Protein AF-0000000078516598 (afdb_homodimer)

Solvent-accessible surface area (backbone atoms only — not comparable to full-atom values): 17134 Å² total; per-residue (Å²): 129,78,79,80,70,80,91,59,63,59,28,61,13,66,27,74,36,58,42,66,60,54,46,59,53,42,57,37,87,70,28,50,62,52,50,48,63,56,49,38,24,73,69,48,46,52,50,50,47,64,75,40,41,68,62,51,51,53,44,68,66,44,65,89,73,60,68,76,71,53,68,68,58,47,51,53,49,46,46,52,50,20,40,50,52,2,42,26,57,13,33,66,77,36,40,88,56,43,58,51,54,34,39,41,78,46,64,52,74,60,86,68,72,58,58,96,77,56,55,69,50,48,27,35,33,38,37,21,87,47,48,96,54,90,41,80,43,14,39,33,27,41,33,22,68,25,65,35,87,60,37,30,39,15,40,24,46,23,65,83,119,77,46,44,69,58,90,60,64,58,28,41,8,35,21,44,36,37,44,66,61,55,46,58,53,40,58,37,88,70,26,51,62,52,51,48,62,57,47,38,24,72,68,48,45,52,51,49,49,64,75,40,40,66,62,50,51,55,44,69,68,46,66,89,72,60,70,73,72,55,67,67,59,46,51,52,50,45,46,49,51,19,41,47,52,3,42,26,54,11,34,64,77,26,35,65,56,43,58,50,55,34,37,42,79,45,64,54,74,58,84,73,69,60,61,94,85,61,83,66,54,46,28,35,35,39,40,28,89,49,49,94,54,87,44,84,81,37,47,76,28,48,40,48,77,51,73,60,93,60,35,31,36,14,41,22,46,24,64,78

InterPro domains:
  IPR002582 Holo-[acyl carrier protein] synthase [MF_00101] (10-160)
  IPR008278 4'-phosphopantetheinyl transferase domain [PF01648] (12-113)
  IPR037143 4'-phosphopantetheinyl transferase domain superfam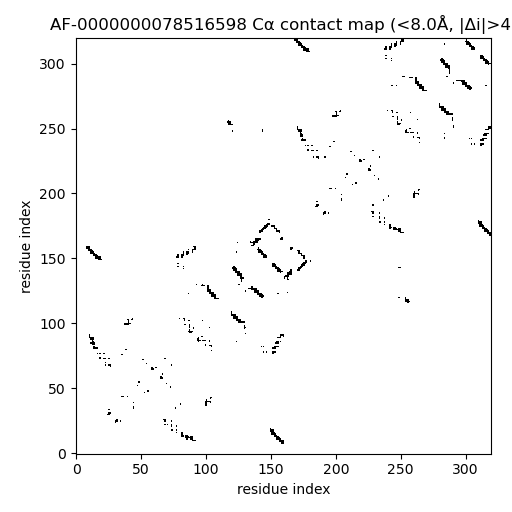ily [G3DSA:3.90.470.20] (9-159)
  IPR037143 4'-phosphopantetheinyl transferase domain superfamily [SSF56214] (10-157)

Secondary structure (DSSP, 8-state):
-PPPPPSS-EEEEEEEEEHHHHHHHHTSTTHHHHHHHHH--HHHHHHHHHHTHHHHHHHHHSPSSPPPPPHHHHHHHHHHHHHHHHHHHH-TT-GGG--GGGEEEEE---TTTS-TT--PPEEEEE-GGGSSSS-TT-EEEEEEEEEETTEEEEEEEEE-/-PPBPPSSSEEEEEEEEEHHHHHHHHTSTTHHHHHHHHH--HHHHHHHHHHTHHHHHHHHHSPSSPPPPPHHHHHHHHHHHHHHHHHHHH-TT-GGG--GGGEEEEE---TT-S-TT--PPEEEEE-GGGSSS--TT-EEEEEEEEEETTEEEEEEEEE-

Sequence (320 aa):
MKPVPFPFPLNIGTDIVYIPRITRLLDRPNYLRRFTRRILCDQEQHDFHTRFSEALKARAAYHQPPPPVPADITRWLAGRFAAKEAARKAAPSGAASIGWKDVMVRVQEDGGKFGEGVSRRPEIVYLGNALDGDADDGRVAKLSISHDGEYVVATVLAAGMKPVPFPFPLNIGTDIVYIPRITRLLDRPNYLRRFTRRILCDQEQHDFHTRFSEALKARAAYHQPPPPVPADITRWLAGRFAAKEAARKAAPSGAASIGWKDVMVRVQEDGGKFGEGVSRRPEIVYLGNALDGDADDGRVAKLSISHDGEYVVATVLAAG

Foldseek 3Di:
DDDDDDPFQKFKFKFKDQLVVLQVQCQPPPRVVVVCVFQEAPVRVVVLCVVCVPVVVVQVPDDPPTDGDDSVSSVVSQQLVRAQRRCLCGDSVHNVLDGNNQKDKDFDPPVCPPDDPPDTAIKIWRAVVRDPDPPNRTDIWHKDWDDDDRMIMMMIMDGD/DDDDDDDFQKFKFKFKDQLVVLQVQCQPPPRVVVVCVFQEAPVRVVVLCVVCVPVVVVQVPDDPPTDGDDSVSSVVSQQLVRFQRRVLCGDSVHNVLAGNNQKDKDFDPPVCPPDDPDDTFIKIWRAPVRPPDDDNHTAIWHKDWDDDDRMIMMMIMGGD

Structure (mmCIF, N/CA/C/O backbone):
data_AF-0000000078516598-model_v1
#
loop_
_entity.id
_entity.type
_entity.pdbx_description
1 polymer Holo-
#
loop_
_atom_site.group_PDB
_atom_site.id
_atom_site.type_symbol
_atom_site.label_atom_id
_atom_site.label_alt_id
_atom_site.label_comp_id
_atom_site.label_asym_id
_atom_site.label_entity_id
_atom_site.label_seq_id
_atom_site.pdbx_PDB_ins_code
_atom_site.Cartn_x
_atom_site.Cartn_y
_atom_site.Cartn_z
_atom_site.occupancy
_atom_site.B_iso_or_equiv
_atom_site.auth_seq_id
_atom_site.auth_comp_id
_atom_site.auth_asym_id
_atom_site.auth_atom_id
_atom_site.pdbx_PDB_model_num
ATOM 1 N N . MET A 1 1 ? -31.703 -11.367 18.891 1 58.56 1 MET A N 1
ATOM 2 C CA . MET A 1 1 ? -31.797 -10.656 17.609 1 58.56 1 MET A CA 1
ATOM 3 C C . MET A 1 1 ? -30.562 -10.945 16.75 1 58.56 1 MET A C 1
ATOM 5 O O . MET A 1 1 ? -29.453 -11.047 17.266 1 58.56 1 MET A O 1
ATOM 9 N N . LYS A 1 2 ? -30.844 -11.336 15.648 1 77.06 2 LYS A N 1
ATOM 10 C CA . LYS A 1 2 ? -29.719 -11.664 14.781 1 77.06 2 LYS A CA 1
ATOM 11 C C . LYS A 1 2 ? -28.953 -10.406 14.367 1 77.06 2 LYS A C 1
ATOM 13 O O . LYS A 1 2 ? -29.562 -9.367 14.117 1 77.06 2 LYS A O 1
ATOM 18 N N . PRO A 1 3 ? -27.766 -10.516 14.539 1 84.5 3 PRO A N 1
ATOM 19 C CA . PRO A 1 3 ? -27.016 -9.328 14.133 1 84.5 3 PRO A CA 1
ATOM 20 C C . PRO A 1 3 ? -27.344 -8.883 12.711 1 84.5 3 PRO A C 1
ATOM 22 O O . PRO A 1 3 ? -27.672 -9.711 11.859 1 84.5 3 PRO A O 1
ATOM 25 N N . VAL A 1 4 ? -27.453 -7.664 12.422 1 88.5 4 VAL A N 1
ATOM 26 C CA . VAL A 1 4 ? -27.641 -7.109 11.086 1 88.5 4 VAL A CA 1
ATOM 27 C C . VAL A 1 4 ? -26.406 -7.398 10.227 1 88.5 4 VAL A C 1
ATOM 29 O O . VAL A 1 4 ? -25.281 -7.043 10.594 1 88.5 4 VAL A O 1
ATOM 32 N N . PRO A 1 5 ? -26.562 -8 9.156 1 84.25 5 PRO A N 1
ATOM 33 C CA . PRO A 1 5 ? -25.422 -8.344 8.297 1 84.25 5 PRO A CA 1
ATOM 34 C C . PRO A 1 5 ? -24.797 -7.121 7.641 1 84.25 5 PRO A C 1
ATOM 36 O O . PRO A 1 5 ? -25.422 -6.062 7.566 1 84.25 5 PRO A O 1
ATOM 39 N N . PHE A 1 6 ? -23.484 -7.309 7.281 1 85.5 6 PHE A N 1
ATOM 40 C CA . PHE A 1 6 ? -22.875 -6.273 6.461 1 85.5 6 PHE A CA 1
ATOM 41 C C . PHE A 1 6 ? -23.672 -6.039 5.191 1 85.5 6 PHE A C 1
ATOM 43 O O . PHE A 1 6 ? -24.016 -6.984 4.477 1 85.5 6 PHE A O 1
ATOM 50 N N . PRO A 1 7 ? -23.906 -4.781 4.805 1 89.12 7 PRO A N 1
ATOM 51 C CA . PRO A 1 7 ? -24.953 -4.512 3.809 1 89.12 7 PRO A CA 1
ATOM 52 C C . PRO A 1 7 ? -24.438 -4.645 2.375 1 89.12 7 PRO A C 1
ATOM 54 O O . PRO A 1 7 ? -25.234 -4.586 1.427 1 89.12 7 PRO A O 1
ATOM 57 N N . PHE A 1 8 ? -23.109 -4.719 2.16 1 90.19 8 PHE A N 1
ATOM 58 C CA . PHE A 1 8 ? -22.562 -4.824 0.818 1 90.19 8 PHE A CA 1
ATOM 59 C C . PHE A 1 8 ? -21.891 -6.18 0.615 1 90.19 8 PHE A C 1
ATOM 61 O O . PHE A 1 8 ? -21.234 -6.695 1.521 1 90.19 8 PHE A O 1
ATOM 68 N N . PRO A 1 9 ? -22.094 -6.754 -0.527 1 92.44 9 PRO A N 1
ATOM 69 C CA . PRO A 1 9 ? -21.422 -8.023 -0.816 1 92.44 9 PRO A CA 1
ATOM 70 C C . PRO A 1 9 ? -19.938 -7.852 -1.155 1 92.44 9 PRO A C 1
ATOM 72 O O . PRO A 1 9 ? -19.547 -8.055 -2.305 1 92.44 9 PRO A O 1
ATOM 75 N N . LEU A 1 10 ? -19.219 -7.453 -0.175 1 94.31 10 LEU A N 1
ATOM 76 C CA . LEU A 1 10 ? -17.797 -7.176 -0.302 1 94.31 10 LEU A CA 1
ATOM 77 C C . LEU A 1 10 ? -17 -7.914 0.772 1 94.31 10 LEU A C 1
ATOM 79 O O . LEU A 1 10 ? -17.484 -8.102 1.89 1 94.31 10 LEU A O 1
ATOM 83 N N . ASN A 1 11 ? -15.922 -8.359 0.382 1 94.56 11 ASN A N 1
ATOM 84 C CA . ASN A 1 11 ? -14.93 -8.914 1.3 1 94.56 11 ASN A CA 1
ATOM 85 C C . ASN A 1 11 ? -13.609 -8.148 1.229 1 94.56 11 ASN A C 1
ATOM 87 O O . ASN A 1 11 ? -13.305 -7.523 0.214 1 94.56 11 ASN A O 1
ATOM 91 N N . ILE A 1 12 ? -12.93 -8.172 2.301 1 96.31 12 ILE A N 1
ATOM 92 C CA . ILE A 1 12 ? -11.609 -7.547 2.363 1 96.31 12 ILE A CA 1
ATOM 93 C C . ILE A 1 12 ? -10.578 -8.57 2.842 1 96.31 12 ILE A C 1
ATOM 95 O O . ILE A 1 12 ? -10.891 -9.438 3.656 1 96.31 12 ILE A O 1
ATOM 99 N N . GLY A 1 13 ? -9.406 -8.547 2.299 1 97.12 13 GLY A N 1
ATOM 100 C CA . GLY A 1 13 ? -8.258 -9.32 2.736 1 97.12 13 GLY A CA 1
ATOM 101 C C . GLY A 1 13 ? -6.988 -8.5 2.832 1 97.12 13 GLY A C 1
ATOM 102 O O . GLY A 1 13 ? -6.738 -7.629 1.991 1 97.12 13 GLY A O 1
ATOM 103 N N . THR A 1 14 ? -6.215 -8.719 3.893 1 97.81 14 THR A N 1
ATOM 104 C CA . THR A 1 14 ? -4.914 -8.078 4.047 1 97.81 14 THR A CA 1
ATOM 105 C C . THR A 1 14 ? -3.848 -9.117 4.406 1 97.81 14 THR A C 1
ATOM 107 O O . THR A 1 14 ? -4.156 -10.148 5 1 97.81 14 THR A O 1
ATOM 110 N N . ASP A 1 15 ? -2.688 -8.844 3.961 1 97.94 15 ASP A N 1
ATOM 111 C CA . ASP A 1 15 ? -1.539 -9.664 4.34 1 97.94 15 ASP A CA 1
ATOM 112 C C . ASP A 1 15 ? -0.282 -8.812 4.488 1 97.94 15 ASP A C 1
ATOM 114 O O . ASP A 1 15 ? -0.12 -7.809 3.793 1 97.94 15 ASP A O 1
ATOM 118 N N . ILE A 1 16 ? 0.534 -9.148 5.434 1 97.88 16 ILE A N 1
ATOM 119 C CA . ILE A 1 16 ? 1.839 -8.531 5.633 1 97.88 16 ILE A CA 1
ATOM 120 C C . ILE A 1 16 ? 2.93 -9.594 5.594 1 97.88 16 ILE A C 1
ATOM 122 O O . ILE A 1 16 ? 2.76 -10.688 6.141 1 97.88 16 ILE A O 1
ATOM 126 N N . VAL A 1 17 ? 4.016 -9.289 4.941 1 97.88 17 VAL A N 1
ATOM 127 C CA . VAL A 1 17 ? 5.102 -10.242 4.762 1 97.88 17 VAL A CA 1
ATOM 128 C C . VAL A 1 17 ? 6.414 -9.633 5.25 1 97.88 17 VAL A C 1
ATOM 130 O O . VAL A 1 17 ? 6.762 -8.508 4.875 1 97.88 17 VAL A O 1
ATOM 133 N N . TYR A 1 18 ? 7.074 -10.32 6.117 1 98.19 18 TYR A N 1
ATOM 134 C CA . TYR A 1 18 ? 8.445 -10.008 6.492 1 98.19 18 TYR A CA 1
ATOM 135 C C . TYR A 1 18 ? 9.43 -10.508 5.441 1 98.19 18 TYR A C 1
ATOM 137 O O . TYR A 1 18 ? 9.656 -11.719 5.32 1 98.19 18 TYR A O 1
ATOM 145 N N . ILE A 1 19 ? 10.047 -9.609 4.672 1 97.75 19 ILE A N 1
ATOM 146 C CA . ILE A 1 19 ? 10.797 -9.922 3.463 1 97.75 19 ILE A CA 1
ATOM 147 C C . ILE A 1 19 ? 11.977 -10.828 3.805 1 97.75 19 ILE A C 1
ATOM 149 O O . ILE A 1 19 ? 12.273 -11.781 3.074 1 97.75 19 ILE A O 1
ATOM 153 N N . PRO A 1 20 ? 12.719 -10.602 4.91 1 97.44 20 PRO A N 1
ATOM 154 C CA . PRO A 1 20 ? 13.844 -11.477 5.23 1 97.44 20 PRO A CA 1
ATOM 155 C C . PRO A 1 20 ? 13.438 -12.93 5.41 1 97.44 20 PRO A C 1
ATOM 157 O O . PRO A 1 20 ? 14.234 -13.836 5.164 1 97.44 20 PRO A O 1
ATOM 160 N N . ARG A 1 21 ? 12.234 -13.172 5.879 1 96.44 21 ARG A N 1
ATOM 161 C CA . ARG A 1 21 ? 11.734 -14.539 5.969 1 96.44 21 ARG A CA 1
ATOM 162 C C . ARG A 1 21 ? 11.68 -15.195 4.594 1 96.44 21 ARG A C 1
ATOM 164 O O . ARG A 1 21 ? 12.062 -16.359 4.434 1 96.44 21 ARG A O 1
ATOM 171 N N . ILE A 1 22 ? 11.18 -14.453 3.605 1 97 22 ILE A N 1
ATOM 172 C CA . ILE A 1 22 ? 11.102 -14.945 2.234 1 97 22 ILE A CA 1
ATOM 173 C C . ILE A 1 22 ? 12.516 -15.141 1.675 1 97 22 ILE A C 1
ATOM 175 O O . ILE A 1 22 ? 12.781 -16.125 0.98 1 97 22 ILE A O 1
ATOM 179 N N . THR A 1 23 ? 13.391 -14.188 1.994 1 96.62 23 THR A N 1
ATOM 180 C CA . THR A 1 23 ? 14.781 -14.266 1.554 1 96.62 23 THR A CA 1
ATOM 181 C C . THR A 1 23 ? 15.414 -15.578 2.01 1 96.62 23 THR A C 1
ATOM 183 O O . THR A 1 23 ? 16.016 -16.297 1.208 1 96.62 23 THR A O 1
ATOM 186 N N . ARG A 1 24 ? 15.289 -15.891 3.266 1 95.88 24 ARG A N 1
ATOM 187 C CA . ARG A 1 24 ? 15.875 -17.109 3.828 1 95.88 24 ARG A CA 1
ATOM 188 C C . ARG A 1 24 ? 15.297 -18.359 3.158 1 95.88 24 ARG A C 1
ATOM 190 O O . ARG A 1 24 ? 16.031 -19.312 2.895 1 95.88 24 ARG A O 1
ATOM 197 N N . LEU A 1 25 ? 14.023 -18.359 2.869 1 94.94 25 LEU A N 1
ATOM 198 C CA . LEU A 1 25 ? 13.359 -19.484 2.213 1 94.94 25 LEU A CA 1
ATOM 199 C C . LEU A 1 25 ? 13.914 -19.688 0.805 1 94.94 25 LEU A C 1
ATOM 201 O O . LEU A 1 25 ? 14.25 -20.812 0.426 1 94.94 25 LEU A O 1
ATOM 205 N N . LEU A 1 26 ? 14.047 -18.578 0.08 1 95.5 26 LEU A N 1
ATOM 206 C CA . LEU A 1 26 ? 14.445 -18.656 -1.322 1 95.5 26 LEU A CA 1
ATOM 207 C C . LEU A 1 26 ? 15.906 -19.062 -1.454 1 95.5 26 LEU A C 1
ATOM 209 O O . LEU A 1 26 ? 16.328 -19.562 -2.498 1 95.5 26 LEU A O 1
ATOM 213 N N . ASP A 1 27 ? 16.641 -18.828 -0.439 1 92.44 27 ASP A N 1
ATOM 214 C CA . ASP A 1 27 ? 18.062 -19.125 -0.474 1 92.44 27 ASP A CA 1
ATOM 215 C C . ASP A 1 27 ? 18.312 -20.625 -0.252 1 92.44 27 ASP A C 1
ATOM 217 O O . ASP A 1 27 ? 19.438 -21.109 -0.447 1 92.44 27 ASP A O 1
ATOM 221 N N . ARG A 1 28 ? 17.328 -21.344 0.145 1 91.81 28 ARG A N 1
ATOM 222 C CA . ARG A 1 28 ? 17.453 -22.797 0.247 1 91.81 28 ARG A CA 1
ATOM 223 C C . ARG A 1 28 ? 17.625 -23.422 -1.13 1 91.81 28 ARG A C 1
ATOM 225 O O . ARG A 1 28 ? 17.141 -22.891 -2.129 1 91.81 28 ARG A O 1
ATOM 232 N N . PRO A 1 29 ? 18.266 -24.578 -1.13 1 87.69 29 PRO A N 1
ATOM 233 C CA . PRO A 1 29 ? 18.484 -25.219 -2.422 1 87.69 29 PRO A CA 1
ATOM 234 C C . PRO A 1 29 ? 17.203 -25.516 -3.18 1 87.69 29 PRO A C 1
ATOM 236 O O . PRO A 1 29 ? 16.266 -26.078 -2.615 1 87.69 29 PRO A O 1
ATOM 239 N N . ASN A 1 30 ? 17.125 -25.078 -4.418 1 88 30 ASN A N 1
ATOM 240 C CA . ASN A 1 30 ? 16.078 -25.328 -5.402 1 88 30 ASN A CA 1
ATOM 241 C C . ASN A 1 30 ? 14.75 -24.703 -4.969 1 88 30 ASN A C 1
ATOM 243 O O . ASN A 1 30 ? 13.703 -25.031 -5.523 1 88 30 ASN A O 1
ATOM 247 N N . TYR A 1 31 ? 14.75 -23.859 -4.012 1 93.81 31 TYR A N 1
ATOM 248 C CA . TYR A 1 31 ? 13.477 -23.406 -3.473 1 93.81 31 TYR A CA 1
ATOM 249 C C . TYR A 1 31 ? 12.891 -22.297 -4.34 1 93.81 31 TYR A C 1
ATOM 251 O O . TYR A 1 31 ? 11.672 -22.109 -4.395 1 93.81 31 TYR A O 1
ATOM 259 N N . LEU A 1 32 ? 13.797 -21.547 -4.941 1 95.25 32 LEU A N 1
ATOM 260 C CA . LEU A 1 32 ? 13.273 -20.516 -5.832 1 95.25 32 LEU A CA 1
ATOM 261 C C . LEU A 1 32 ? 12.344 -21.125 -6.875 1 95.25 32 LEU A C 1
ATOM 263 O O . LEU A 1 32 ? 11.227 -20.625 -7.078 1 95.25 32 LEU A O 1
ATOM 267 N N . ARG A 1 33 ? 12.797 -22.172 -7.504 1 93.88 33 ARG A N 1
ATOM 268 C CA . ARG A 1 33 ? 12 -22.844 -8.523 1 93.88 33 ARG A CA 1
ATOM 269 C C . ARG A 1 33 ? 10.727 -23.422 -7.93 1 93.88 33 ARG A C 1
ATOM 271 O O . ARG A 1 33 ? 9.641 -23.25 -8.484 1 93.88 33 ARG A O 1
ATOM 278 N N . ARG A 1 34 ? 10.766 -24.094 -6.797 1 96.06 34 ARG A N 1
ATOM 279 C CA . ARG A 1 34 ? 9.617 -24.719 -6.148 1 96.06 34 ARG A CA 1
ATOM 280 C C . ARG A 1 34 ? 8.594 -23.672 -5.711 1 96.06 34 ARG A C 1
ATOM 282 O O . ARG A 1 34 ? 7.391 -23.859 -5.887 1 96.06 34 ARG A O 1
ATOM 289 N N . PHE A 1 35 ? 9.094 -22.656 -5.125 1 97.75 35 PHE A N 1
ATOM 290 C CA . PHE A 1 35 ? 8.242 -21.594 -4.613 1 97.75 35 PHE A CA 1
ATOM 291 C C . PHE A 1 35 ? 7.457 -20.938 -5.746 1 97.75 35 PHE A C 1
ATOM 293 O O . PHE A 1 35 ? 6.238 -20.781 -5.652 1 97.75 35 PHE A O 1
ATOM 300 N N . THR A 1 36 ? 8.156 -20.531 -6.832 1 97.69 36 THR A N 1
ATOM 301 C CA . THR A 1 36 ? 7.504 -19.859 -7.953 1 97.69 36 THR A CA 1
ATOM 302 C C . THR A 1 36 ? 6.508 -20.797 -8.633 1 97.69 36 THR A C 1
ATOM 304 O O . THR A 1 36 ? 5.418 -20.375 -9.023 1 97.69 36 THR A O 1
ATOM 307 N N . ARG A 1 37 ? 6.836 -22.031 -8.75 1 96.88 37 ARG A N 1
ATOM 308 C CA . ARG A 1 37 ? 5.922 -23.016 -9.336 1 96.88 37 ARG A CA 1
ATOM 309 C C . ARG A 1 37 ? 4.668 -23.172 -8.484 1 96.88 37 ARG A C 1
ATOM 311 O O . ARG A 1 37 ? 3.576 -23.391 -9.016 1 96.88 37 ARG A O 1
ATOM 318 N N . ARG A 1 38 ? 4.836 -23.016 -7.246 1 97.19 38 ARG A N 1
ATOM 319 C CA . ARG A 1 38 ? 3.725 -23.203 -6.316 1 97.19 38 ARG A CA 1
ATOM 320 C C . ARG A 1 38 ? 2.768 -22.016 -6.375 1 97.19 38 ARG A C 1
ATOM 322 O O . ARG A 1 38 ? 1.551 -22.188 -6.469 1 97.19 38 ARG A O 1
ATOM 329 N N . ILE A 1 39 ? 3.32 -20.812 -6.383 1 97.5 39 ILE A N 1
ATOM 330 C CA . ILE A 1 39 ? 2.426 -19.703 -6.082 1 97.5 39 ILE A CA 1
ATOM 331 C C . ILE A 1 39 ? 2.061 -18.969 -7.375 1 97.5 39 ILE A C 1
ATOM 333 O O . ILE A 1 39 ? 1.061 -18.25 -7.426 1 97.5 39 ILE A O 1
ATOM 337 N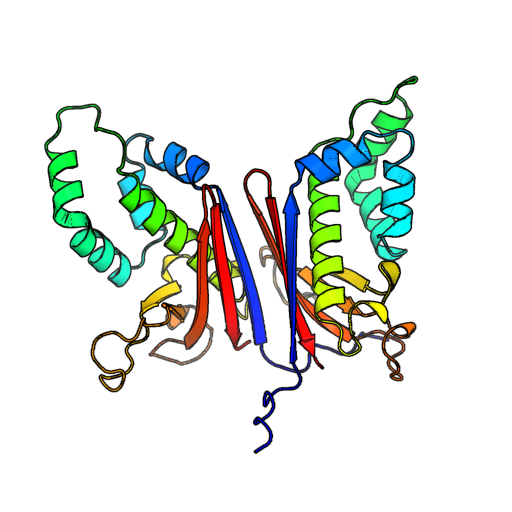 N . LEU A 1 40 ? 2.842 -19.078 -8.438 1 97.94 40 LEU A N 1
ATOM 338 C CA . LEU A 1 40 ? 2.596 -18.312 -9.648 1 97.94 40 LEU A CA 1
ATOM 339 C C . LEU A 1 40 ? 1.78 -19.125 -10.656 1 97.94 40 LEU A C 1
ATOM 341 O O . LEU A 1 40 ? 2.102 -20.281 -10.93 1 97.94 40 LEU A O 1
ATOM 345 N N . CYS A 1 41 ? 0.701 -18.5 -11.188 1 96.56 41 CYS A N 1
ATOM 346 C CA . CYS A 1 41 ? 0.006 -19.109 -12.312 1 96.56 41 CYS A CA 1
ATOM 347 C C . CYS A 1 41 ? 0.835 -19.016 -13.586 1 96.56 41 CYS A C 1
ATOM 349 O O . CYS A 1 41 ? 1.912 -18.406 -13.586 1 96.56 41 CYS A O 1
ATOM 351 N N . ASP A 1 42 ? 0.335 -19.547 -14.656 1 95.44 42 ASP A N 1
ATOM 352 C CA . ASP A 1 42 ? 1.115 -19.656 -15.883 1 95.44 42 ASP A CA 1
ATOM 353 C C . ASP A 1 42 ? 1.495 -18.266 -16.406 1 95.44 42 ASP A C 1
ATOM 355 O O . ASP A 1 42 ? 2.646 -18.031 -16.781 1 95.44 42 ASP A O 1
ATOM 359 N N . GLN A 1 43 ? 0.572 -17.406 -16.422 1 94.38 43 GLN A N 1
ATOM 360 C CA . GLN A 1 43 ? 0.834 -16.047 -16.891 1 94.38 43 GLN A CA 1
ATOM 361 C C . GLN A 1 43 ? 1.869 -15.352 -16.016 1 94.38 43 GLN A C 1
ATOM 363 O O . GLN A 1 43 ? 2.762 -14.672 -16.516 1 94.38 43 GLN A O 1
ATOM 368 N N . GLU A 1 44 ? 1.785 -15.547 -14.734 1 96.94 44 GLU A N 1
ATOM 369 C CA . GLU A 1 44 ? 2.725 -14.93 -13.805 1 96.94 44 GLU A CA 1
ATOM 370 C C . GLU A 1 44 ? 4.117 -15.531 -13.945 1 96.94 44 GLU A C 1
ATOM 372 O O . GLU A 1 44 ? 5.121 -14.836 -13.758 1 96.94 44 GLU A O 1
ATOM 377 N N . GLN A 1 45 ? 4.156 -16.828 -14.219 1 97.25 45 GLN A N 1
ATOM 378 C CA . GLN A 1 45 ? 5.441 -17.453 -14.5 1 97.25 45 GLN A CA 1
ATOM 379 C C . GLN A 1 45 ? 6.121 -16.828 -15.703 1 97.25 45 GLN A C 1
ATOM 381 O O . GLN A 1 45 ? 7.32 -16.531 -15.664 1 97.25 45 GLN A O 1
ATOM 386 N N . HIS A 1 46 ? 5.332 -16.594 -16.672 1 96.44 46 HIS A N 1
ATOM 387 C CA . HIS A 1 46 ? 5.863 -15.945 -17.875 1 96.44 46 HIS A CA 1
ATOM 388 C C . HIS A 1 46 ? 6.379 -14.547 -17.547 1 96.44 46 HIS A C 1
ATOM 390 O O . HIS A 1 46 ? 7.484 -14.18 -17.953 1 96.44 46 HIS A O 1
ATOM 396 N N . ASP A 1 47 ? 5.598 -13.789 -16.797 1 94.94 47 ASP A N 1
ATOM 397 C CA . ASP A 1 47 ? 5.996 -12.445 -16.391 1 94.94 47 ASP A CA 1
ATOM 398 C C . ASP A 1 47 ? 7.297 -12.477 -15.586 1 94.94 47 ASP A C 1
ATOM 400 O O . ASP A 1 47 ? 8.188 -11.641 -15.805 1 94.94 47 ASP A O 1
ATOM 40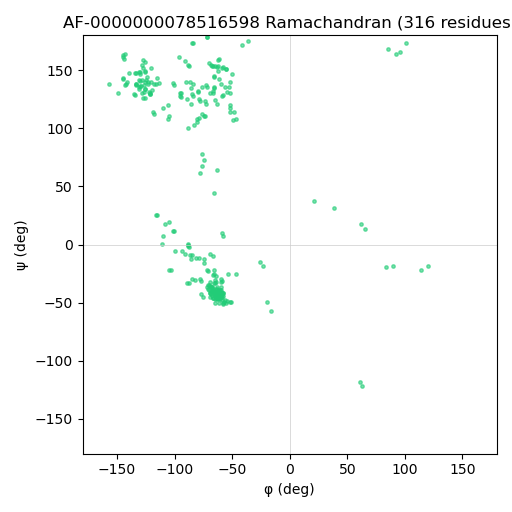4 N N . PHE A 1 48 ? 7.406 -13.422 -14.703 1 97.06 48 PHE A N 1
ATOM 405 C CA . PHE A 1 48 ? 8.57 -13.578 -13.836 1 97.06 48 PHE A CA 1
ATOM 406 C C . PHE A 1 48 ? 9.828 -13.844 -14.656 1 97.06 48 PHE A C 1
ATOM 408 O O . PHE A 1 48 ? 10.844 -13.172 -14.477 1 97.06 48 PHE A O 1
ATOM 415 N N . HIS A 1 49 ? 9.727 -14.672 -15.547 1 96.88 49 HIS A N 1
ATOM 416 C CA . HIS A 1 49 ? 10.883 -15.055 -16.359 1 96.88 49 HIS A CA 1
ATOM 417 C C . HIS A 1 49 ? 11.281 -13.93 -17.312 1 96.88 49 HIS A C 1
ATOM 419 O O . HIS A 1 49 ? 12.469 -13.727 -17.578 1 96.88 49 HIS A O 1
ATOM 425 N N . THR A 1 50 ? 10.273 -13.258 -17.812 1 96.56 50 THR A N 1
ATOM 426 C CA . THR A 1 50 ? 10.555 -12.141 -18.703 1 96.56 50 THR A CA 1
ATOM 427 C C . THR A 1 50 ? 11.219 -10.992 -17.938 1 96.56 50 THR A C 1
ATOM 429 O O . THR A 1 50 ? 12.227 -10.445 -18.391 1 96.56 50 THR A O 1
ATOM 432 N N . ARG A 1 51 ? 10.734 -10.688 -16.828 1 95.69 51 ARG A N 1
ATOM 433 C CA . ARG A 1 51 ? 11.195 -9.555 -16.031 1 95.69 51 ARG A CA 1
ATOM 434 C C . ARG A 1 51 ? 12.617 -9.789 -15.523 1 95.69 51 ARG A C 1
ATOM 436 O O . ARG A 1 51 ? 13.422 -8.859 -15.477 1 95.69 51 ARG A O 1
ATOM 443 N N . PHE A 1 52 ? 12.867 -11.016 -15.133 1 97.12 52 PHE A N 1
ATOM 444 C CA . PHE A 1 52 ? 14.133 -11.266 -14.453 1 97.12 52 PHE A CA 1
ATOM 445 C C . PHE A 1 52 ? 15.016 -12.188 -15.289 1 97.12 52 PHE A C 1
ATOM 447 O O . PHE A 1 52 ? 15.828 -12.938 -14.742 1 97.12 52 PHE A O 1
ATOM 454 N N . SER A 1 53 ? 14.844 -12.211 -16.547 1 96.12 53 SER A N 1
ATOM 455 C CA . SER A 1 53 ? 15.531 -13.109 -17.469 1 96.12 53 SER A CA 1
ATOM 456 C C . SER A 1 53 ? 17.047 -13.047 -17.266 1 96.12 53 SER A C 1
ATOM 458 O O . SER A 1 53 ? 17.703 -14.07 -17.094 1 96.12 53 SER A O 1
ATOM 460 N N . GLU A 1 54 ? 17.594 -11.828 -17.234 1 95 54 GLU A N 1
ATOM 461 C CA . GLU A 1 54 ? 19.031 -11.648 -17.141 1 95 54 GLU A CA 1
ATOM 462 C C . GLU A 1 54 ? 19.562 -12.148 -15.789 1 95 54 GLU A C 1
ATOM 464 O O . GLU A 1 54 ? 20.578 -12.852 -15.742 1 95 54 GLU A O 1
ATOM 469 N N . ALA A 1 55 ? 18.891 -11.773 -14.789 1 93.5 55 ALA A N 1
ATOM 470 C CA . ALA A 1 55 ? 19.312 -12.195 -13.461 1 93.5 55 ALA A CA 1
ATOM 471 C C . ALA A 1 55 ? 19.25 -13.711 -13.312 1 93.5 55 ALA A C 1
ATOM 473 O O . ALA A 1 55 ? 20.141 -14.312 -12.695 1 93.5 55 ALA A O 1
ATOM 474 N N . LEU A 1 56 ? 18.297 -14.328 -13.82 1 93 56 LEU A N 1
ATOM 475 C CA . LEU A 1 56 ? 18.125 -15.773 -13.734 1 93 56 LEU A CA 1
ATOM 476 C C . LEU A 1 56 ? 19.188 -16.5 -14.547 1 93 56 LEU A C 1
ATOM 478 O O . LEU A 1 56 ? 19.719 -17.516 -14.109 1 93 56 LEU A O 1
ATOM 482 N N . LYS A 1 57 ? 19.453 -16.031 -15.68 1 91.81 57 LYS A N 1
ATOM 483 C CA . LYS A 1 57 ? 20.5 -16.594 -16.516 1 91.81 57 LYS A CA 1
ATOM 484 C C . LYS A 1 57 ? 21.859 -16.547 -15.797 1 91.81 57 LYS A C 1
ATOM 486 O O . LYS A 1 57 ? 22.609 -17.516 -15.805 1 91.81 57 LYS A O 1
ATOM 491 N N . ALA A 1 58 ? 22.109 -15.383 -15.273 1 90.94 58 ALA A N 1
ATOM 492 C CA . ALA A 1 58 ? 23.359 -15.195 -14.547 1 90.94 58 ALA A CA 1
ATOM 493 C C . ALA A 1 58 ? 23.484 -16.188 -13.391 1 90.94 58 ALA A C 1
ATOM 495 O O . ALA A 1 58 ? 24.547 -16.75 -13.156 1 90.94 58 ALA A O 1
ATOM 496 N N . ARG A 1 59 ? 22.484 -16.344 -12.711 1 88.06 59 ARG A N 1
ATOM 497 C CA . ARG A 1 59 ? 22.484 -17.266 -11.578 1 88.06 59 ARG A CA 1
ATOM 498 C C . ARG A 1 59 ? 22.672 -18.703 -12.039 1 88.06 59 ARG A C 1
ATOM 500 O O . ARG A 1 59 ? 23.375 -19.484 -11.398 1 88.06 59 ARG A O 1
ATOM 507 N N . ALA A 1 60 ? 22.016 -19.094 -13.102 1 86.5 60 ALA A N 1
ATOM 508 C CA . ALA A 1 60 ? 22.094 -20.438 -13.641 1 86.5 60 ALA A CA 1
ATOM 509 C C . ALA A 1 60 ? 23.5 -20.766 -14.125 1 86.5 60 ALA A C 1
ATOM 511 O O . ALA A 1 60 ? 23.906 -21.938 -14.164 1 86.5 60 ALA A O 1
ATOM 512 N N . ALA A 1 61 ? 24.203 -19.703 -14.5 1 86.56 61 ALA A N 1
ATOM 513 C CA . ALA A 1 61 ? 25.547 -19.859 -15.039 1 86.56 61 ALA A CA 1
ATOM 514 C C . ALA A 1 61 ? 26.562 -20.125 -13.922 1 86.56 61 ALA A C 1
ATOM 516 O O . ALA A 1 61 ? 27.656 -20.609 -14.18 1 86.56 61 ALA A O 1
ATOM 517 N N . TYR A 1 62 ? 26.188 -19.516 -12.781 1 78.75 62 TYR A N 1
ATOM 518 C CA . TYR A 1 62 ? 27.125 -19.656 -11.672 1 78.75 62 TYR A CA 1
ATOM 519 C C . TYR A 1 62 ? 27.219 -21.109 -11.227 1 78.75 62 TYR A C 1
ATOM 521 O O . TYR A 1 62 ? 26.25 -21.859 -11.289 1 78.75 62 TYR A O 1
ATOM 529 N N . HIS A 1 63 ? 28.5 -21.609 -10.984 1 67 63 HIS A N 1
ATOM 530 C CA . HIS A 1 63 ? 28.781 -22.938 -10.477 1 67 63 HIS A CA 1
ATOM 531 C C . HIS A 1 63 ? 28.219 -23.141 -9.07 1 67 63 HIS A C 1
ATOM 533 O O . HIS A 1 63 ? 27.938 -22.156 -8.375 1 67 63 HIS A O 1
ATOM 539 N N . GLN A 1 64 ? 27.797 -24.391 -8.445 1 65.75 64 GLN A N 1
ATOM 540 C CA . GLN A 1 64 ? 27.281 -24.75 -7.133 1 65.75 64 GLN A CA 1
ATOM 541 C C . GLN A 1 64 ? 28.219 -24.281 -6.023 1 65.75 64 GLN A C 1
ATOM 543 O O . GLN A 1 64 ? 29.438 -24.328 -6.176 1 65.75 64 GLN A O 1
ATOM 548 N N . PRO A 1 65 ? 27.781 -23.594 -4.945 1 74.38 65 PRO A N 1
ATOM 549 C CA . PRO A 1 65 ? 26.359 -23.328 -4.758 1 74.38 65 PRO A CA 1
ATOM 550 C C . PRO A 1 65 ? 25.891 -22.047 -5.438 1 74.38 65 PRO A C 1
ATOM 552 O O . PRO A 1 65 ? 26.703 -21.125 -5.656 1 74.38 65 PRO A O 1
ATOM 555 N N . PRO A 1 66 ? 24.734 -21.891 -5.805 1 76.81 66 PRO A N 1
ATOM 556 C CA . PRO A 1 66 ? 24.25 -20.688 -6.492 1 76.81 66 PRO A CA 1
ATOM 557 C C . PRO A 1 66 ? 24.297 -19.453 -5.609 1 76.81 66 PRO A C 1
ATOM 559 O O . PRO A 1 66 ? 24.234 -19.547 -4.383 1 76.81 66 PRO A O 1
ATOM 562 N N . PRO A 1 67 ? 24.562 -18.422 -6.207 1 86.69 67 PRO A N 1
ATOM 563 C CA . PRO A 1 67 ? 24.562 -17.172 -5.453 1 86.69 67 PRO A CA 1
ATOM 564 C C . PRO A 1 67 ? 23.188 -16.844 -4.863 1 86.69 67 PRO A C 1
ATOM 566 O O . PRO A 1 67 ? 22.172 -17.406 -5.297 1 86.69 67 PRO A O 1
ATOM 569 N N . PRO A 1 68 ? 23.188 -16.047 -3.881 1 90.62 68 PRO A N 1
ATOM 570 C CA . PRO A 1 68 ? 21.906 -15.656 -3.289 1 90.62 68 PRO A CA 1
ATOM 571 C C . PRO A 1 68 ? 20.938 -15.055 -4.312 1 90.62 68 PRO A C 1
ATOM 573 O O . PRO A 1 68 ? 21.375 -14.484 -5.312 1 90.62 68 PRO A O 1
ATOM 576 N N . VAL A 1 69 ? 19.688 -15.242 -4.027 1 94.69 69 VAL A N 1
ATOM 577 C CA . VAL A 1 69 ? 18.672 -14.656 -4.891 1 94.69 69 VAL A CA 1
ATOM 578 C C . VAL A 1 69 ? 18.719 -13.133 -4.789 1 94.69 69 VAL A C 1
ATOM 580 O O . VAL A 1 69 ? 18.75 -12.578 -3.688 1 94.69 69 VAL A O 1
ATOM 583 N N . PRO A 1 70 ? 18.719 -12.5 -5.863 1 95.5 70 PRO A N 1
ATOM 584 C CA . PRO A 1 70 ? 18.75 -11.039 -5.84 1 95.5 70 PRO A CA 1
ATOM 585 C C . PRO A 1 70 ? 17.562 -10.43 -5.09 1 95.5 70 PRO A C 1
ATOM 587 O O . PRO A 1 70 ? 16.453 -10.961 -5.16 1 95.5 70 PRO A O 1
ATOM 590 N N . ALA A 1 71 ? 17.797 -9.203 -4.504 1 95.44 71 ALA A N 1
ATOM 591 C CA . ALA A 1 71 ? 16.828 -8.555 -3.625 1 95.44 71 ALA A CA 1
ATOM 592 C C . ALA A 1 71 ? 15.586 -8.133 -4.398 1 95.44 71 ALA A C 1
ATOM 594 O O . ALA A 1 71 ? 14.477 -8.164 -3.863 1 95.44 71 ALA A O 1
ATOM 595 N N . ASP A 1 72 ? 15.797 -7.719 -5.578 1 95.88 72 ASP A N 1
ATOM 596 C CA . ASP A 1 72 ? 14.656 -7.262 -6.367 1 95.88 72 ASP A CA 1
ATOM 597 C C . ASP A 1 72 ? 13.719 -8.422 -6.699 1 95.88 72 ASP A C 1
ATOM 599 O O . ASP A 1 72 ? 12.5 -8.25 -6.738 1 95.88 72 ASP A O 1
ATOM 603 N N . ILE A 1 73 ? 14.297 -9.586 -6.945 1 97 73 ILE A N 1
ATOM 604 C CA . ILE A 1 73 ? 13.484 -10.781 -7.176 1 97 73 ILE A CA 1
ATOM 605 C C . ILE A 1 73 ? 12.711 -11.125 -5.91 1 97 73 ILE A C 1
ATOM 607 O O . ILE A 1 73 ? 11.508 -11.391 -5.961 1 97 73 ILE A O 1
ATOM 611 N N . THR A 1 74 ? 13.375 -11.117 -4.777 1 97.5 74 THR A N 1
ATOM 612 C CA . THR A 1 74 ? 12.75 -11.438 -3.502 1 97.5 74 THR A CA 1
ATOM 613 C C . THR A 1 74 ? 11.602 -10.477 -3.203 1 97.5 74 THR A C 1
ATOM 615 O O . THR A 1 74 ? 10.523 -10.898 -2.789 1 97.5 74 THR A O 1
ATOM 618 N N . ARG A 1 75 ? 11.812 -9.234 -3.408 1 96.81 75 ARG A N 1
ATOM 619 C CA . ARG A 1 75 ? 10.781 -8.234 -3.156 1 96.81 75 ARG A CA 1
ATOM 620 C C . ARG A 1 75 ? 9.578 -8.438 -4.066 1 96.81 75 ARG A C 1
ATOM 622 O O . ARG A 1 75 ? 8.43 -8.328 -3.621 1 96.81 75 ARG A O 1
ATOM 629 N N . TRP A 1 76 ? 9.828 -8.695 -5.324 1 97 76 TRP A N 1
ATOM 630 C CA . TRP A 1 76 ? 8.75 -8.945 -6.277 1 97 76 TRP A CA 1
ATOM 631 C C . TRP A 1 76 ? 7.93 -10.164 -5.867 1 97 76 TRP A C 1
ATOM 633 O O . TRP A 1 76 ? 6.695 -10.109 -5.84 1 97 76 TRP A O 1
ATOM 643 N N . LEU A 1 77 ? 8.625 -11.195 -5.484 1 98 77 LEU A N 1
ATOM 644 C CA . LEU A 1 77 ? 7.945 -12.422 -5.078 1 98 77 LEU A CA 1
ATOM 645 C C . LEU A 1 77 ? 7.199 -12.219 -3.766 1 98 77 LEU A C 1
ATOM 647 O O . LEU A 1 77 ? 6.102 -12.75 -3.584 1 98 77 LEU A O 1
ATOM 651 N N . ALA A 1 78 ? 7.801 -11.539 -2.826 1 98.25 78 ALA A N 1
ATOM 652 C CA . ALA A 1 78 ? 7.137 -11.227 -1.563 1 98.25 78 ALA A CA 1
ATOM 653 C C . ALA A 1 78 ? 5.844 -10.445 -1.804 1 98.25 78 ALA A C 1
ATOM 655 O O . ALA A 1 78 ? 4.828 -10.703 -1.154 1 98.25 78 ALA A O 1
ATOM 656 N N . GLY A 1 79 ? 5.895 -9.5 -2.723 1 98.12 79 GLY A N 1
ATOM 657 C CA . GLY A 1 79 ? 4.707 -8.75 -3.102 1 98.12 79 GLY A CA 1
ATOM 658 C C . GLY A 1 79 ? 3.617 -9.617 -3.695 1 98.12 79 GLY A C 1
ATOM 659 O O . GLY A 1 79 ? 2.441 -9.461 -3.357 1 98.12 79 GLY A O 1
ATOM 660 N N . ARG A 1 80 ? 4.043 -10.492 -4.582 1 98.19 80 ARG A N 1
ATOM 661 C CA . ARG A 1 80 ? 3.082 -11.422 -5.172 1 98.19 80 ARG A CA 1
ATOM 662 C C . ARG A 1 80 ? 2.473 -12.328 -4.109 1 98.19 80 ARG A C 1
ATOM 664 O O . ARG A 1 80 ? 1.263 -12.555 -4.105 1 98.19 80 ARG A O 1
ATOM 671 N N . PHE A 1 81 ? 3.289 -12.867 -3.209 1 98.38 81 PHE A N 1
ATOM 672 C CA . PHE A 1 81 ? 2.83 -13.727 -2.121 1 98.38 81 PHE A CA 1
ATOM 673 C C . PHE A 1 81 ? 1.807 -13 -1.256 1 98.38 81 PHE A C 1
ATOM 675 O O . PHE A 1 81 ? 0.728 -13.539 -0.985 1 98.38 81 PHE A O 1
ATOM 682 N N . ALA A 1 82 ? 2.162 -11.812 -0.834 1 98.56 82 ALA A N 1
ATOM 683 C CA . ALA A 1 82 ? 1.273 -11.023 0.015 1 98.56 82 ALA A CA 1
ATOM 684 C C . ALA A 1 82 ? -0.056 -10.758 -0.683 1 98.56 82 ALA A C 1
ATOM 686 O O . ALA A 1 82 ? -1.121 -10.891 -0.076 1 98.56 82 ALA A O 1
ATOM 687 N N . ALA A 1 83 ? 0.01 -10.367 -1.957 1 98.56 83 ALA A N 1
ATOM 688 C CA . ALA A 1 83 ? -1.186 -10.055 -2.738 1 98.56 83 ALA A CA 1
ATOM 689 C C . ALA A 1 83 ? -2.096 -11.273 -2.852 1 98.56 83 ALA A C 1
ATOM 691 O O . ALA A 1 83 ? -3.309 -11.172 -2.652 1 98.56 83 ALA A O 1
ATOM 692 N N . LYS A 1 84 ? -1.527 -12.414 -3.16 1 98.19 84 LYS A N 1
ATOM 693 C CA . LYS A 1 84 ? -2.316 -13.625 -3.367 1 98.19 84 LYS A CA 1
ATOM 694 C C . LYS A 1 84 ? -2.895 -14.133 -2.051 1 98.19 84 LYS A C 1
ATOM 696 O O . LYS A 1 84 ? -4.02 -14.633 -2.014 1 98.19 84 LYS A O 1
ATOM 701 N N . GLU A 1 85 ? -2.098 -14.039 -0.928 1 98.12 85 GLU A N 1
ATOM 702 C CA . GLU A 1 85 ? -2.641 -14.383 0.383 1 98.12 85 GLU A CA 1
ATOM 703 C C . GLU A 1 85 ? -3.801 -13.469 0.758 1 98.12 85 GLU A C 1
ATOM 705 O O . GLU A 1 85 ? -4.82 -13.922 1.278 1 98.12 85 GLU A O 1
ATOM 710 N N . ALA A 1 86 ? -3.629 -12.164 0.508 1 98.25 86 ALA A N 1
ATOM 711 C CA . ALA A 1 86 ? -4.715 -11.219 0.749 1 98.25 86 ALA A CA 1
ATOM 712 C C . ALA A 1 86 ? -5.945 -11.578 -0.078 1 98.25 86 ALA A C 1
ATOM 714 O O . ALA A 1 86 ? -7.074 -11.516 0.421 1 98.25 86 ALA A O 1
ATOM 715 N N . ALA A 1 87 ? -5.758 -11.961 -1.351 1 97.75 87 ALA A N 1
ATOM 716 C CA . ALA A 1 87 ? -6.852 -12.344 -2.236 1 97.75 87 ALA A CA 1
ATOM 717 C C . ALA A 1 87 ? -7.57 -13.586 -1.712 1 97.75 87 ALA A C 1
ATOM 719 O O . ALA A 1 87 ? -8.805 -13.656 -1.741 1 97.75 87 ALA A O 1
ATOM 720 N N . ARG A 1 88 ? -6.828 -14.531 -1.261 1 96.5 88 ARG A N 1
ATOM 721 C CA . ARG A 1 88 ? -7.43 -15.734 -0.695 1 96.5 88 ARG A CA 1
ATOM 722 C C . ARG A 1 88 ? -8.273 -15.398 0.528 1 96.5 88 ARG A C 1
ATOM 724 O O . ARG A 1 88 ? -9.391 -15.914 0.682 1 96.5 88 ARG A O 1
ATOM 731 N N . LYS A 1 89 ? -7.762 -14.508 1.375 1 96.25 89 LYS A N 1
ATOM 732 C CA . LYS A 1 89 ? -8.477 -14.078 2.578 1 96.25 89 LYS A CA 1
ATOM 733 C C . LYS A 1 89 ? -9.75 -13.312 2.223 1 96.25 89 LYS A C 1
ATOM 735 O O . LYS A 1 89 ? -10.703 -13.305 2.998 1 96.25 89 LYS A O 1
ATOM 740 N N . ALA A 1 90 ? -9.812 -12.758 0.993 1 96.31 90 ALA A N 1
ATOM 741 C CA . ALA A 1 90 ? -10.969 -11.969 0.563 1 96.31 90 ALA A CA 1
ATOM 742 C C . ALA A 1 90 ? -11.914 -12.805 -0.297 1 96.31 90 ALA A C 1
ATOM 744 O O . ALA A 1 90 ? -12.969 -12.32 -0.714 1 96.31 90 ALA A O 1
ATOM 745 N N . ALA A 1 91 ? -11.586 -13.953 -0.614 1 93 91 ALA A N 1
ATOM 746 C CA . ALA A 1 91 ? -12.367 -14.781 -1.526 1 93 91 ALA A CA 1
ATOM 747 C C . ALA A 1 91 ? -13.781 -15.008 -0.986 1 93 91 ALA A C 1
ATOM 749 O O . ALA A 1 91 ? -13.961 -15.273 0.204 1 93 91 ALA A O 1
ATOM 750 N N . PRO A 1 92 ? -14.727 -14.938 -1.855 1 86.06 92 PRO A N 1
ATOM 751 C CA . PRO A 1 92 ? -16.109 -15.078 -1.402 1 86.06 92 PRO A CA 1
ATOM 752 C C . PRO A 1 92 ? -16.391 -16.406 -0.72 1 86.06 92 PRO A C 1
ATOM 754 O O . PRO A 1 92 ? -17.172 -16.484 0.223 1 86.06 92 PRO A O 1
ATOM 757 N N . SER A 1 93 ? -15.758 -17.422 -1.1 1 87 93 SER A N 1
ATOM 758 C CA . SER A 1 93 ? -16.016 -18.75 -0.532 1 87 93 SER A CA 1
ATOM 759 C C . SER A 1 93 ? -14.945 -19.125 0.498 1 87 93 SER A C 1
ATOM 761 O O . SER A 1 93 ? -14.836 -20.281 0.897 1 87 93 SER A O 1
ATOM 763 N N . GLY A 1 94 ? -14.141 -18.141 0.87 1 84.62 94 GLY A N 1
ATOM 764 C CA . GLY A 1 94 ? -13.117 -18.359 1.88 1 84.62 94 GLY A CA 1
ATOM 765 C C . GLY A 1 94 ? -11.781 -18.766 1.294 1 84.62 94 GLY A C 1
ATOM 766 O O . GLY A 1 94 ? -11.711 -19.266 0.168 1 84.62 94 GLY A O 1
ATOM 767 N N . ALA A 1 95 ? -10.773 -18.656 2.078 1 85 95 ALA A N 1
ATOM 768 C CA . ALA A 1 95 ? -9.391 -18.844 1.651 1 85 95 ALA A CA 1
ATOM 769 C C . ALA A 1 95 ? -9.156 -20.297 1.217 1 85 95 ALA A C 1
ATOM 771 O O . ALA A 1 95 ? -8.414 -20.547 0.264 1 85 95 ALA A O 1
ATOM 772 N N . ALA A 1 96 ? -9.773 -21.234 1.777 1 87.19 96 ALA A N 1
ATOM 773 C CA . ALA A 1 96 ? -9.555 -22.656 1.513 1 87.19 96 ALA A CA 1
ATOM 774 C C . ALA A 1 96 ? -10.148 -23.062 0.171 1 87.19 96 ALA A C 1
ATOM 776 O O . ALA A 1 96 ? -9.812 -24.125 -0.373 1 87.19 96 ALA A O 1
ATOM 777 N N . SER A 1 97 ? -11.008 -22.219 -0.368 1 86.88 97 SER A N 1
ATOM 778 C CA . SER A 1 97 ? -11.727 -22.562 -1.591 1 86.88 97 SER A CA 1
ATOM 779 C C . SER A 1 97 ? -10.898 -22.234 -2.828 1 86.88 97 SER A C 1
ATOM 781 O O . SER A 1 97 ? -11.258 -22.625 -3.943 1 86.88 97 SER A O 1
ATOM 783 N N . ILE A 1 98 ? -9.742 -21.516 -2.605 1 90.75 98 ILE A N 1
ATOM 784 C CA . ILE A 1 98 ? -8.992 -21.031 -3.754 1 90.75 98 ILE A CA 1
ATOM 785 C C . ILE A 1 98 ? -7.5 -21.297 -3.553 1 90.75 98 ILE A C 1
ATOM 787 O O . ILE A 1 98 ? -6.957 -21.031 -2.477 1 90.75 98 ILE A O 1
ATOM 791 N N . GLY A 1 99 ? -6.91 -21.891 -4.547 1 93.94 99 GLY A N 1
ATOM 792 C CA . GLY A 1 99 ? -5.477 -22.125 -4.512 1 93.94 99 GLY A CA 1
ATOM 793 C C . GLY A 1 99 ? -4.672 -20.922 -5 1 93.94 99 GLY A C 1
ATOM 794 O O . GLY A 1 99 ? -5.23 -19.984 -5.555 1 93.94 99 GLY A O 1
ATOM 795 N N . TRP A 1 100 ? -3.369 -20.984 -4.883 1 95.25 100 TRP A N 1
ATOM 796 C CA . TRP A 1 100 ? -2.455 -19.922 -5.293 1 95.25 100 TRP A CA 1
ATOM 797 C C . TRP A 1 100 ? -2.602 -19.625 -6.781 1 95.25 100 TRP A C 1
ATOM 799 O O . TRP A 1 100 ? -2.604 -18.453 -7.188 1 95.25 100 TRP A O 1
ATOM 809 N N . LYS A 1 101 ? -2.785 -20.641 -7.574 1 95 101 LYS A N 1
ATOM 810 C CA . LYS A 1 101 ? -2.736 -20.484 -9.023 1 95 101 LYS A CA 1
ATOM 811 C C . LYS A 1 101 ? -4.109 -20.125 -9.586 1 95 101 LYS A C 1
ATOM 813 O O . LYS A 1 101 ? -4.25 -19.875 -10.789 1 95 101 LYS A O 1
ATOM 818 N N . ASP A 1 102 ? -5.086 -20.047 -8.664 1 94.19 102 ASP A N 1
ATOM 819 C CA . ASP A 1 102 ? -6.414 -19.562 -9.047 1 94.19 102 ASP A CA 1
ATOM 820 C C . ASP A 1 102 ? -6.508 -18.047 -8.922 1 94.19 102 ASP A C 1
ATOM 822 O O . ASP A 1 102 ? -7.551 -17.453 -9.227 1 94.19 102 ASP A O 1
ATOM 826 N N . VAL A 1 103 ? -5.453 -17.5 -8.523 1 95.62 103 VAL A N 1
ATOM 827 C CA . VAL A 1 103 ? -5.359 -16.062 -8.336 1 95.62 103 VAL A CA 1
ATOM 828 C C . VAL A 1 103 ? -4.238 -15.492 -9.203 1 95.62 103 VAL A C 1
ATOM 830 O O . VAL A 1 103 ? -3.113 -16 -9.18 1 95.62 103 VAL A O 1
ATOM 833 N N . MET A 1 104 ? -4.551 -14.477 -9.938 1 96.44 104 MET A N 1
ATOM 834 C CA . MET A 1 104 ? -3.543 -13.812 -10.766 1 96.44 104 MET A CA 1
ATOM 835 C C . MET A 1 104 ? -3.418 -12.336 -10.391 1 96.44 104 MET A C 1
ATOM 837 O O . MET A 1 104 ? -4.426 -11.641 -10.258 1 96.44 104 MET A O 1
ATOM 841 N N . VAL A 1 105 ? -2.223 -11.914 -10.172 1 97.06 105 VAL A N 1
ATOM 842 C CA . VAL A 1 105 ? -1.921 -10.5 -10.008 1 97.06 105 VAL A CA 1
ATOM 843 C C . VAL A 1 105 ? -1.496 -9.906 -11.344 1 97.06 105 VAL A C 1
ATOM 845 O O . VAL A 1 105 ? -0.579 -10.414 -12 1 97.06 105 VAL A O 1
ATOM 848 N N . ARG A 1 106 ? -2.145 -8.82 -11.742 1 93.06 106 ARG A N 1
ATOM 849 C CA . ARG A 1 106 ? -1.764 -8.148 -12.984 1 93.06 106 ARG A CA 1
ATOM 850 C C . ARG A 1 106 ? -1.925 -6.641 -12.859 1 93.06 106 ARG A C 1
ATOM 852 O O . ARG A 1 106 ? -2.449 -6.145 -11.859 1 93.06 106 ARG A O 1
ATOM 859 N N . VAL A 1 107 ? -1.263 -5.859 -13.75 1 87.25 107 VAL A N 1
ATOM 860 C CA . VAL A 1 107 ? -1.448 -4.414 -13.828 1 87.25 107 VAL A CA 1
ATOM 861 C C . VAL A 1 107 ? -2.66 -4.098 -14.703 1 87.25 107 VAL A C 1
ATOM 863 O O . VAL A 1 107 ? -2.828 -4.676 -15.773 1 87.25 107 VAL A O 1
ATOM 866 N N . GLN A 1 108 ? -3.508 -3.25 -14.086 1 76.38 108 GLN A N 1
ATOM 867 C CA . GLN A 1 108 ? -4.73 -2.885 -14.789 1 76.38 108 GLN A CA 1
ATOM 868 C C . GLN A 1 108 ? -4.418 -2.375 -16.203 1 76.38 108 GLN A C 1
ATOM 870 O O . GLN A 1 108 ? -3.48 -1.599 -16.391 1 76.38 108 GLN A O 1
ATOM 875 N N . GLU A 1 109 ? -4.918 -3.084 -17.219 1 60.88 109 GLU A N 1
ATOM 876 C CA . GLU A 1 109 ? -4.766 -2.678 -18.625 1 60.88 109 GLU A CA 1
ATOM 877 C C . GLU A 1 109 ? -5.691 -1.517 -18.953 1 60.88 109 GLU A C 1
ATOM 879 O O . GLU A 1 109 ? -6.879 -1.542 -18.625 1 60.88 109 GLU A O 1
ATOM 884 N N . ASP A 1 110 ? -5.492 -0.336 -18.531 1 53.06 110 ASP A N 1
ATOM 885 C CA . ASP A 1 110 ? -6.473 0.675 -18.906 1 53.06 110 ASP A CA 1
ATOM 886 C C . ASP A 1 110 ? -6.512 0.866 -20.422 1 53.06 110 ASP A C 1
ATOM 888 O O . ASP A 1 110 ? -5.488 1.161 -21.047 1 53.06 110 ASP A O 1
ATOM 892 N N . GLY A 1 111 ? -6.895 -0.136 -21.219 1 46.81 111 GLY A N 1
ATOM 893 C CA . GLY A 1 111 ? -7.211 -0.059 -22.641 1 46.81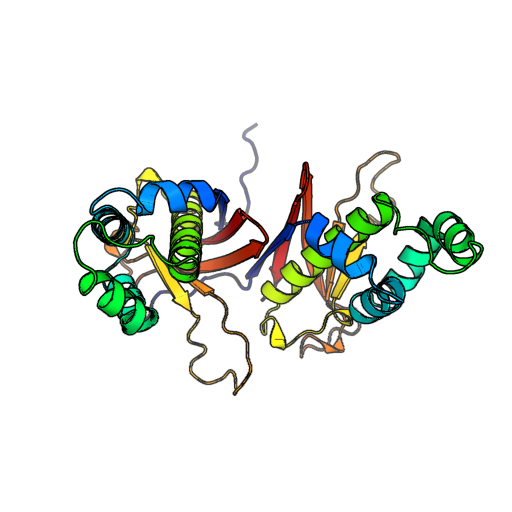 111 GLY A CA 1
ATOM 894 C C . GLY A 1 111 ? -6.609 1.157 -23.328 1 46.81 111 GLY A C 1
ATOM 895 O O . GLY A 1 111 ? -7.191 1.698 -24.266 1 46.81 111 GLY A O 1
ATOM 896 N N . GLY A 1 112 ? -5.535 1.57 -23.062 1 44 112 GLY A N 1
ATOM 897 C CA . GLY A 1 112 ? -4.895 2.662 -23.766 1 44 112 GLY A CA 1
ATOM 898 C C . GLY A 1 112 ? -5.32 4.031 -23.281 1 44 112 GLY A C 1
ATOM 899 O O . GLY A 1 112 ? -4.914 5.051 -23.844 1 44 112 GLY A O 1
ATOM 900 N N . LYS A 1 113 ? -6.387 4.121 -22.641 1 44.59 113 LYS A N 1
ATOM 901 C CA . LYS A 1 113 ? -6.906 5.453 -22.344 1 44.59 113 LYS A CA 1
ATOM 902 C C . LYS A 1 113 ? -5.941 6.227 -21.453 1 44.59 113 LYS A C 1
ATOM 904 O O . LYS A 1 113 ? -6.152 7.414 -21.188 1 44.59 113 LYS A O 1
ATOM 909 N N . PHE A 1 114 ? -5.316 5.492 -20.531 1 45.09 114 PHE A N 1
ATOM 910 C CA . PHE A 1 114 ? -4.488 6.355 -19.703 1 45.09 114 PHE A CA 1
ATOM 911 C C . PHE A 1 114 ? -3.168 6.672 -20.391 1 45.09 114 PHE A C 1
ATOM 913 O O . PHE A 1 114 ? -2.604 5.82 -21.094 1 45.09 114 PHE A O 1
ATOM 920 N N . GLY A 1 115 ? -3.023 7.746 -20.859 1 41.44 115 GLY A N 1
ATOM 921 C CA . GLY A 1 115 ? -1.854 8.281 -21.531 1 41.44 115 GLY A CA 1
ATOM 922 C C . GLY A 1 115 ? -0.545 7.797 -20.938 1 41.44 115 GLY A C 1
ATOM 923 O O . GLY A 1 115 ? -0.542 7.078 -19.938 1 41.44 115 GLY A O 1
ATOM 924 N N . GLU A 1 116 ? 0.609 8.109 -21.484 1 40.41 116 GLU A N 1
ATOM 925 C CA . GLU A 1 116 ? 2 8.102 -21.047 1 40.41 116 GLU A CA 1
ATOM 926 C C . GLU A 1 116 ? 2.146 8.742 -19.656 1 40.41 116 GLU A C 1
ATOM 928 O O . GLU A 1 116 ? 1.63 9.828 -19.422 1 40.41 116 GLU A O 1
ATOM 933 N N . GLY A 1 117 ? 2.416 7.957 -18.531 1 45.03 117 GLY A N 1
ATOM 934 C CA . GLY A 1 117 ? 2.645 8.539 -17.219 1 45.03 117 GLY A CA 1
ATOM 935 C C . GLY A 1 117 ? 1.65 8.062 -16.172 1 45.03 117 GLY A C 1
ATOM 936 O O . GLY A 1 117 ? 1.659 8.539 -15.031 1 45.03 117 GLY A O 1
ATOM 937 N N . VAL A 1 118 ? 0.568 7.547 -16.656 1 49.94 118 VAL A N 1
ATOM 938 C CA . VAL A 1 118 ? -0.442 7.188 -15.664 1 49.94 118 VAL A CA 1
ATOM 939 C C . VAL A 1 118 ? -0.001 5.938 -14.906 1 49.94 118 VAL A C 1
ATOM 941 O O . VAL A 1 118 ? 0.431 4.953 -15.516 1 49.94 118 VAL A O 1
ATOM 944 N N . SER A 1 119 ? 0.341 6.031 -13.664 1 57.97 119 SER A N 1
ATOM 945 C CA . SER A 1 119 ? 0.715 4.918 -12.797 1 57.97 119 SER A CA 1
ATOM 946 C C . SER A 1 119 ? -0.34 3.818 -12.828 1 57.97 119 SER A C 1
ATOM 948 O O . SER A 1 119 ? -1.53 4.086 -12.648 1 57.97 119 SER A O 1
ATOM 950 N N . ARG A 1 120 ? 0.017 2.668 -13.344 1 69.62 120 ARG A N 1
ATOM 951 C CA . ARG A 1 120 ? -0.881 1.526 -13.492 1 69.62 120 ARG A CA 1
ATOM 952 C C . ARG A 1 120 ? -1.068 0.807 -12.156 1 69.62 120 ARG A C 1
ATOM 954 O O . ARG A 1 120 ? -0.099 0.562 -11.438 1 69.62 120 ARG A O 1
ATOM 961 N N . ARG A 1 121 ? -2.318 0.721 -11.781 1 86.5 121 ARG A N 1
ATOM 962 C CA . ARG A 1 121 ? -2.734 0.097 -10.523 1 86.5 121 ARG A CA 1
ATOM 963 C C . ARG A 1 121 ? -2.764 -1.422 -10.656 1 86.5 121 ARG A C 1
ATOM 965 O O . ARG A 1 121 ? -3.268 -1.957 -11.641 1 86.5 121 ARG A O 1
ATOM 972 N N . PRO A 1 122 ? -2.17 -2.084 -9.703 1 92.94 122 PRO A N 1
ATOM 973 C CA . PRO A 1 122 ? -2.314 -3.541 -9.719 1 92.94 122 PRO A CA 1
ATOM 974 C C . PRO A 1 122 ? -3.74 -3.998 -9.414 1 92.94 122 PRO A C 1
ATOM 976 O O . PRO A 1 122 ? -4.496 -3.273 -8.766 1 92.94 122 PRO A O 1
ATOM 979 N N . GLU A 1 123 ? -4.125 -5.207 -9.891 1 95.31 123 GLU A N 1
ATOM 980 C CA . GLU A 1 123 ? -5.418 -5.812 -9.586 1 95.31 123 GLU A CA 1
ATOM 981 C C . GLU A 1 123 ? -5.305 -7.328 -9.461 1 95.31 123 GLU A C 1
ATOM 983 O O . GLU A 1 123 ? -4.281 -7.91 -9.828 1 95.31 123 GLU A O 1
ATOM 988 N N . ILE A 1 124 ? -6.328 -7.91 -8.852 1 96 124 ILE A N 1
ATOM 989 C CA . ILE A 1 124 ? -6.469 -9.359 -8.734 1 96 124 ILE A CA 1
ATOM 990 C C . ILE A 1 124 ? -7.461 -9.867 -9.781 1 96 124 ILE A C 1
ATOM 992 O O . ILE A 1 124 ? -8.492 -9.234 -10.016 1 96 124 ILE A O 1
ATOM 996 N N . VAL A 1 125 ? -7.148 -10.953 -10.406 1 94.69 125 VAL A N 1
ATOM 997 C CA . VAL A 1 125 ? -8.133 -11.711 -11.172 1 94.69 125 VAL A CA 1
ATOM 998 C C . VAL A 1 125 ? -8.297 -13.102 -10.57 1 94.69 125 VAL A C 1
ATOM 1000 O O . VAL A 1 125 ? -7.348 -13.883 -10.531 1 94.69 125 VAL A O 1
ATOM 1003 N N . TYR A 1 126 ? -9.5 -13.328 -10.008 1 94.38 126 TYR A N 1
ATOM 1004 C CA . TYR A 1 126 ? -9.844 -14.703 -9.664 1 94.38 126 TYR A CA 1
ATOM 1005 C C . TYR A 1 126 ? -10.133 -15.523 -10.914 1 94.38 126 TYR A C 1
ATOM 1007 O O . TYR A 1 126 ? -11.055 -15.211 -11.68 1 94.38 126 TYR A O 1
ATOM 1015 N N . LEU A 1 127 ? -9.406 -16.531 -11.102 1 90.44 127 LEU A N 1
ATOM 1016 C CA . LEU A 1 127 ? -9.5 -17.297 -12.336 1 90.44 127 LEU A CA 1
ATOM 1017 C C . LEU A 1 127 ? -10.617 -18.344 -12.242 1 90.44 127 LEU A C 1
ATOM 1019 O O . LEU A 1 127 ? -10.93 -18.812 -11.148 1 90.44 127 LEU A O 1
ATOM 1023 N N . GLY A 1 128 ? -11.766 -18.344 -13.219 1 72.88 128 GLY A N 1
ATOM 1024 C CA . GLY A 1 128 ? -13.031 -19.031 -13.406 1 72.88 128 GLY A CA 1
ATOM 1025 C C . GLY A 1 128 ? -13.117 -20.344 -12.641 1 72.88 128 GLY A C 1
ATOM 1026 O O . GLY A 1 128 ? -14.172 -20.688 -12.102 1 72.88 128 GLY A O 1
ATOM 1027 N N . ASN A 1 129 ? -12.211 -21.188 -12.711 1 61.44 129 ASN A N 1
ATOM 1028 C CA . ASN A 1 129 ? -12.523 -22.469 -12.055 1 61.44 129 ASN A CA 1
ATOM 1029 C C . ASN A 1 129 ? -12.641 -22.297 -10.547 1 61.44 129 ASN A C 1
ATOM 1031 O O . ASN A 1 129 ? -13.07 -23.219 -9.852 1 61.44 129 ASN A O 1
ATOM 1035 N N . ALA A 1 130 ? -12.273 -21.203 -10.109 1 54.09 130 ALA A N 1
ATOM 1036 C CA . ALA A 1 130 ? -12.117 -21.094 -8.656 1 54.09 130 ALA A CA 1
ATOM 1037 C C . ALA A 1 130 ? -13.414 -20.656 -7.996 1 54.09 130 ALA A C 1
ATOM 1039 O O . ALA A 1 130 ? -13.641 -20.906 -6.812 1 54.09 130 ALA A O 1
ATOM 1040 N N . LEU A 1 131 ? -14.18 -19.812 -8.734 1 54.38 131 LEU A N 1
ATOM 1041 C CA . LEU A 1 131 ? -15.445 -19.375 -8.156 1 54.38 131 LEU A CA 1
ATOM 1042 C C . LEU A 1 131 ? -16.625 -20.094 -8.805 1 54.38 131 LEU A C 1
ATOM 1044 O O . LEU A 1 131 ? -16.531 -20.516 -9.961 1 54.38 131 LEU A O 1
ATOM 1048 N N . ASP A 1 132 ? -17.281 -20.938 -8.133 1 50.97 132 ASP A N 1
ATOM 1049 C CA . ASP A 1 132 ? -18.391 -21.781 -8.555 1 50.97 132 ASP A CA 1
ATOM 1050 C C . ASP A 1 132 ? -19.141 -21.156 -9.734 1 50.97 132 ASP A C 1
ATOM 1052 O O . ASP A 1 132 ? -20.078 -21.766 -10.266 1 50.97 132 ASP A O 1
ATOM 1056 N N . GLY A 1 133 ? -18.891 -19.891 -9.977 1 50.84 133 GLY A N 1
ATOM 1057 C CA . GLY A 1 133 ? -19.781 -19.406 -11.016 1 50.84 133 GLY A CA 1
ATOM 1058 C C . GLY A 1 133 ? -19.156 -19.438 -12.398 1 50.84 133 GLY A C 1
ATOM 1059 O O . GLY A 1 133 ? -17.984 -19.766 -12.547 1 50.84 133 GLY A O 1
ATOM 1060 N N . ASP A 1 134 ? -19.969 -19.391 -13.516 1 49.19 134 ASP A N 1
ATOM 1061 C CA . ASP A 1 134 ? -19.906 -19.547 -14.961 1 49.19 134 ASP A CA 1
ATOM 1062 C C . ASP A 1 134 ? -18.922 -18.531 -15.57 1 49.19 134 ASP A C 1
ATOM 1064 O O . ASP A 1 134 ? -18.953 -18.281 -16.781 1 49.19 134 ASP A O 1
ATOM 1068 N N . ALA A 1 135 ? -18.141 -17.828 -14.68 1 56.28 135 ALA A N 1
ATOM 1069 C CA . ALA A 1 135 ? -17.406 -16.891 -15.516 1 56.28 135 ALA A CA 1
ATOM 1070 C C . ALA A 1 135 ? -16.109 -17.5 -16.031 1 56.28 135 ALA A C 1
ATOM 1072 O O . ALA A 1 135 ? -15.164 -17.719 -15.258 1 56.28 135 ALA A O 1
ATOM 1073 N N . ASP A 1 136 ? -16.047 -17.953 -17.188 1 62.09 136 ASP A N 1
ATOM 1074 C CA . ASP A 1 136 ? -14.93 -18.578 -17.875 1 62.09 136 ASP A CA 1
ATOM 1075 C C . ASP A 1 136 ? -13.688 -17.703 -17.828 1 62.09 136 ASP A C 1
ATOM 1077 O O . ASP A 1 136 ? -12.562 -18.203 -17.734 1 62.09 136 ASP A O 1
ATOM 1081 N N . ASP A 1 137 ? -13.914 -16.328 -17.672 1 75.81 137 ASP A N 1
ATOM 1082 C CA . ASP A 1 137 ? -12.734 -15.492 -17.875 1 75.81 137 ASP A CA 1
ATOM 1083 C C . ASP A 1 137 ? -12.281 -14.867 -16.547 1 75.81 137 ASP A C 1
ATOM 1085 O O . ASP A 1 137 ? -11.281 -14.141 -16.516 1 75.81 137 ASP A O 1
ATOM 1089 N N . GLY A 1 138 ? -12.938 -15.125 -15.422 1 88.62 138 GLY A N 1
ATOM 1090 C CA . GLY A 1 138 ? -12.469 -14.703 -14.117 1 88.62 138 GLY A CA 1
ATOM 1091 C C . GLY A 1 138 ? -13.172 -13.469 -13.594 1 88.62 138 GLY A C 1
ATOM 1092 O O . GLY A 1 138 ? -14.102 -12.961 -14.227 1 88.62 138 GLY A O 1
ATOM 1093 N N . ARG A 1 139 ? -12.906 -13.102 -12.367 1 91.81 139 ARG A N 1
ATOM 1094 C CA . ARG A 1 139 ? -13.492 -11.945 -11.703 1 91.81 139 ARG A CA 1
ATOM 1095 C C . ARG A 1 139 ? -12.398 -11.023 -11.148 1 91.81 139 ARG A C 1
ATOM 1097 O O . ARG A 1 139 ? -11.477 -11.484 -10.484 1 91.81 139 ARG A O 1
ATOM 1104 N N . VAL A 1 140 ? -12.578 -9.75 -11.414 1 93.5 140 VAL A N 1
ATOM 1105 C CA . VAL A 1 140 ? -11.57 -8.773 -11.008 1 93.5 140 VAL A CA 1
ATOM 1106 C C . VAL A 1 140 ? -11.844 -8.32 -9.578 1 93.5 140 VAL A C 1
ATOM 1108 O O . VAL A 1 140 ? -13 -8.156 -9.18 1 93.5 140 VAL A O 1
ATOM 1111 N N . ALA A 1 141 ? -10.82 -8.164 -8.836 1 95.81 141 ALA A N 1
ATOM 1112 C CA . ALA A 1 141 ? -10.844 -7.535 -7.516 1 95.81 141 ALA A CA 1
ATOM 1113 C C . ALA A 1 141 ? -9.812 -6.414 -7.422 1 95.81 141 ALA A C 1
ATOM 1115 O O . ALA A 1 141 ? -8.875 -6.363 -8.211 1 95.81 141 ALA A O 1
ATOM 1116 N N . LYS A 1 142 ? -10.023 -5.477 -6.465 1 96.06 142 LYS A N 1
ATOM 1117 C CA . LYS A 1 142 ? -9.117 -4.348 -6.266 1 96.06 142 LYS A CA 1
ATOM 1118 C C . LYS A 1 142 ? -7.941 -4.742 -5.379 1 96.06 142 LYS A C 1
ATOM 1120 O O . LYS A 1 142 ? -8.117 -5.449 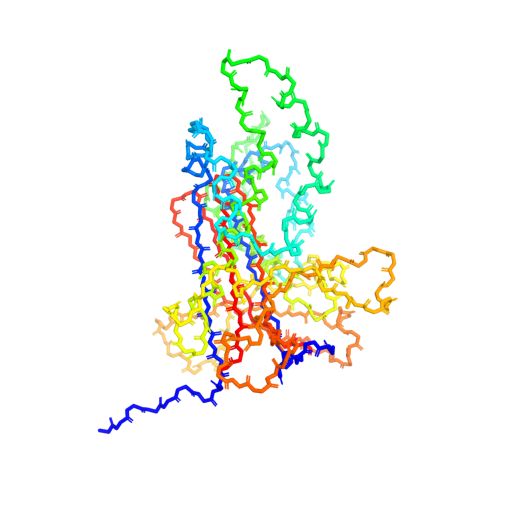-4.387 1 96.06 142 LYS A O 1
ATOM 1125 N N . LEU A 1 143 ? -6.77 -4.27 -5.77 1 97.62 143 LEU A N 1
ATOM 1126 C CA . LEU A 1 143 ? -5.539 -4.598 -5.055 1 97.62 143 LEU A CA 1
ATOM 1127 C C . LEU A 1 143 ? -4.699 -3.348 -4.824 1 97.62 143 LEU A C 1
ATOM 1129 O O . LEU A 1 143 ? -4.57 -2.506 -5.715 1 97.62 143 LEU A O 1
ATOM 1133 N N . SER A 1 144 ? -4.176 -3.236 -3.662 1 97.75 144 SER A N 1
ATOM 1134 C CA . SER A 1 144 ? -3.121 -2.273 -3.361 1 97.75 144 SER A CA 1
ATOM 1135 C C . SER A 1 144 ? -1.957 -2.938 -2.635 1 97.75 144 SER A C 1
ATOM 1137 O O . SER A 1 144 ? -2.166 -3.754 -1.733 1 97.75 144 SER A O 1
ATOM 1139 N N . ILE A 1 145 ? -0.785 -2.648 -3.07 1 97.38 145 ILE A N 1
ATOM 1140 C CA . ILE A 1 145 ? 0.438 -3.189 -2.488 1 97.38 145 ILE A CA 1
ATOM 1141 C C . ILE A 1 145 ? 1.36 -2.047 -2.068 1 97.38 145 ILE A C 1
ATOM 1143 O O . ILE A 1 145 ? 1.43 -1.019 -2.744 1 97.38 145 ILE A O 1
ATOM 1147 N N . SER A 1 146 ? 2.049 -2.242 -0.993 1 97.56 146 SER A N 1
ATOM 1148 C CA . SER A 1 146 ? 3.043 -1.29 -0.506 1 97.56 146 SER A CA 1
ATOM 1149 C C . SER A 1 146 ? 4.223 -2.006 0.141 1 97.56 146 SER A C 1
ATOM 1151 O O . SER A 1 146 ? 4.051 -3.047 0.777 1 97.56 146 SER A O 1
ATOM 1153 N N . HIS A 1 147 ? 5.359 -1.441 -0.1 1 96 147 HIS A N 1
ATOM 1154 C CA . HIS A 1 147 ? 6.531 -1.967 0.592 1 96 147 HIS A CA 1
ATOM 1155 C C . HIS A 1 147 ? 7.469 -0.842 1.022 1 96 147 HIS A C 1
ATOM 1157 O O . HIS A 1 147 ? 7.613 0.155 0.312 1 96 147 HIS A O 1
ATOM 1163 N N . ASP A 1 148 ? 8.008 -1.02 2.242 1 95.5 148 ASP A N 1
ATOM 1164 C CA . ASP A 1 148 ? 9.008 -0.134 2.822 1 95.5 148 ASP A CA 1
ATOM 1165 C C . ASP A 1 148 ? 9.82 -0.855 3.896 1 95.5 148 ASP A C 1
ATOM 1167 O O . ASP A 1 148 ? 9.273 -1.609 4.699 1 95.5 148 ASP A O 1
ATOM 1171 N N . GLY A 1 149 ? 11.156 -0.592 3.863 1 94.69 149 GLY A N 1
ATOM 1172 C CA . GLY A 1 149 ? 11.992 -1.331 4.793 1 94.69 149 GLY A CA 1
ATOM 1173 C C . GLY A 1 149 ? 11.969 -2.83 4.559 1 94.69 149 GLY A C 1
ATOM 1174 O O . GLY A 1 149 ? 12.234 -3.293 3.447 1 94.69 149 GLY A O 1
ATOM 1175 N N . GLU A 1 150 ? 11.539 -3.566 5.664 1 96.88 150 GLU A N 1
ATOM 1176 C CA . GLU A 1 150 ? 11.633 -5.02 5.594 1 96.88 150 GLU A CA 1
ATOM 1177 C C . GLU A 1 150 ? 10.258 -5.664 5.465 1 96.88 150 GLU A C 1
ATOM 1179 O O . GLU A 1 150 ? 10.109 -6.867 5.68 1 96.88 150 GLU A O 1
ATOM 1184 N N . TYR A 1 151 ? 9.242 -4.852 5.074 1 97.62 151 TYR A N 1
ATOM 1185 C CA . TYR A 1 151 ? 7.902 -5.43 5.039 1 97.62 151 TYR A CA 1
ATOM 1186 C C . TYR A 1 151 ? 7.188 -5.07 3.742 1 97.62 151 TYR A C 1
ATOM 1188 O O . TYR A 1 151 ? 7.43 -4.004 3.168 1 97.62 151 TYR A O 1
ATOM 1196 N N . VAL A 1 152 ? 6.359 -5.984 3.303 1 97.88 152 VAL A N 1
ATOM 1197 C CA . VAL A 1 152 ? 5.379 -5.746 2.25 1 97.88 152 VAL A CA 1
ATOM 1198 C C . VAL A 1 152 ? 3.969 -5.949 2.801 1 97.88 152 VAL A C 1
ATOM 1200 O O . VAL A 1 152 ? 3.725 -6.883 3.568 1 97.88 152 VAL A O 1
ATOM 1203 N N . VAL A 1 153 ? 3.053 -5.078 2.43 1 98.25 153 VAL A N 1
ATOM 1204 C CA . VAL A 1 153 ? 1.65 -5.223 2.807 1 98.25 153 VAL A CA 1
ATOM 1205 C C . VAL A 1 153 ? 0.773 -5.191 1.557 1 98.25 153 VAL A C 1
ATOM 1207 O O . VAL A 1 153 ? 1.064 -4.465 0.604 1 98.25 153 VAL A O 1
ATOM 1210 N N . ALA A 1 154 ? -0.202 -5.977 1.499 1 98.5 154 ALA A N 1
ATOM 1211 C CA . ALA A 1 154 ? -1.196 -5.98 0.429 1 98.5 154 ALA A CA 1
ATOM 1212 C C . ALA A 1 154 ? -2.613 -5.977 0.997 1 98.5 154 ALA A C 1
ATOM 1214 O O . ALA A 1 154 ? -2.877 -6.598 2.029 1 98.5 154 ALA A O 1
ATOM 1215 N N . THR A 1 155 ? -3.492 -5.285 0.397 1 98.56 155 THR A N 1
ATOM 1216 C CA . THR A 1 155 ? -4.91 -5.254 0.734 1 98.56 155 THR A CA 1
ATOM 1217 C C . THR A 1 155 ? -5.766 -5.48 -0.508 1 98.56 155 THR A C 1
ATOM 1219 O O . THR A 1 155 ? -5.492 -4.918 -1.569 1 98.56 155 THR A O 1
ATOM 1222 N N . VAL A 1 156 ? -6.805 -6.32 -0.366 1 97.94 156 VAL A N 1
ATOM 1223 C CA . VAL A 1 156 ? -7.68 -6.68 -1.477 1 97.94 156 VAL A CA 1
ATOM 1224 C C . VAL A 1 156 ? -9.133 -6.402 -1.103 1 97.94 156 VAL A C 1
ATOM 1226 O O . VAL A 1 156 ? -9.555 -6.68 0.023 1 97.94 156 VAL A O 1
ATOM 1229 N N . LEU A 1 157 ? -9.859 -5.789 -1.983 1 97.31 157 LEU A N 1
ATOM 1230 C CA . LEU A 1 157 ? -11.305 -5.641 -1.93 1 97.31 157 LEU A CA 1
ATOM 1231 C C . LEU A 1 157 ? -11.977 -6.473 -3.018 1 97.31 157 LEU A C 1
ATOM 1233 O O . LEU A 1 157 ? -11.758 -6.242 -4.207 1 97.31 157 LEU A O 1
ATOM 1237 N N . ALA A 1 158 ? -12.797 -7.441 -2.635 1 95.56 158 ALA A N 1
ATOM 1238 C CA . ALA A 1 158 ? -13.414 -8.367 -3.58 1 95.56 158 ALA A CA 1
ATOM 1239 C C . ALA A 1 158 ? -14.93 -8.383 -3.416 1 95.56 158 ALA A C 1
ATOM 1241 O O . ALA A 1 158 ? -15.445 -8.188 -2.314 1 95.56 158 ALA A O 1
ATOM 1242 N N . ALA A 1 159 ? -15.578 -8.617 -4.582 1 92.38 159 ALA A N 1
ATOM 1243 C CA . ALA A 1 159 ? -17.031 -8.812 -4.539 1 92.38 159 ALA A CA 1
ATOM 1244 C C . ALA A 1 159 ? -17.391 -10.156 -3.92 1 92.38 159 ALA A C 1
ATOM 1246 O O . ALA A 1 159 ? -16.688 -11.156 -4.141 1 92.38 159 ALA A O 1
ATOM 1247 N N . GLY A 1 160 ? -18.359 -10.117 -3.07 1 83.12 160 GLY A N 1
ATOM 1248 C CA . GLY A 1 160 ? -18.797 -11.32 -2.391 1 83.12 160 GLY A CA 1
ATOM 1249 C C . GLY A 1 160 ? -19.781 -12.148 -3.215 1 83.12 160 GLY A C 1
ATOM 1250 O O . GLY A 1 160 ? -20.266 -11.688 -4.25 1 83.12 160 GLY A O 1
ATOM 1251 N N . MET B 1 1 ? -12.375 -14.578 -23.312 1 59.56 1 MET B N 1
ATOM 1252 C CA . MET B 1 1 ? -13.32 -13.586 -22.828 1 59.56 1 MET B CA 1
ATOM 1253 C C . MET B 1 1 ? -12.695 -12.742 -21.719 1 59.56 1 MET B C 1
ATOM 1255 O O . MET B 1 1 ? -11.719 -13.156 -21.094 1 59.56 1 MET B O 1
ATOM 1259 N N . LYS B 1 2 ? -13.172 -11.461 -21.547 1 78.44 2 LYS B N 1
ATOM 1260 C CA . LYS B 1 2 ? -12.633 -10.508 -20.594 1 78.44 2 LYS B CA 1
ATOM 1261 C C . LYS B 1 2 ? -13.156 -10.789 -19.188 1 78.44 2 LYS B C 1
ATOM 1263 O O . LYS B 1 2 ? -14.32 -11.148 -19.016 1 78.44 2 LYS B O 1
ATOM 1268 N N . PRO B 1 3 ? -12.336 -10.844 -18.25 1 82.88 3 PRO B N 1
ATOM 1269 C CA . PRO B 1 3 ? -12.812 -11.055 -16.875 1 82.88 3 PRO B CA 1
ATOM 1270 C C . PRO B 1 3 ? -13.938 -10.109 -16.484 1 82.88 3 PRO B C 1
ATOM 1272 O O . PRO B 1 3 ? -14.016 -8.984 -17 1 82.88 3 PRO B O 1
ATOM 1275 N N . VAL B 1 4 ? -14.875 -10.562 -15.633 1 84.88 4 VAL B N 1
ATOM 1276 C CA . VAL B 1 4 ? -15.945 -9.734 -15.094 1 84.88 4 VAL B CA 1
ATOM 1277 C C . VAL B 1 4 ? -15.352 -8.609 -14.25 1 84.88 4 VAL B C 1
ATOM 1279 O O . VAL B 1 4 ? -14.617 -8.859 -13.289 1 84.88 4 VAL B O 1
ATOM 1282 N N . PRO B 1 5 ? -15.641 -7.395 -14.641 1 87 5 PRO B N 1
ATOM 1283 C CA . PRO B 1 5 ? -15.07 -6.27 -13.898 1 87 5 PRO B CA 1
ATOM 1284 C C . PRO B 1 5 ? -15.578 -6.191 -12.461 1 87 5 PRO B C 1
ATOM 1286 O O . PRO B 1 5 ? -16.641 -6.746 -12.141 1 87 5 PRO B O 1
ATOM 1289 N N . PHE B 1 6 ? -14.805 -5.625 -11.586 1 89.12 6 PHE B N 1
ATOM 1290 C CA . PHE B 1 6 ? -15.25 -5.355 -10.227 1 89.12 6 PHE B CA 1
ATOM 1291 C C . PHE B 1 6 ? -16.562 -4.578 -10.227 1 89.12 6 PHE B C 1
ATOM 1293 O O . PHE B 1 6 ? -16.672 -3.559 -10.914 1 89.12 6 PHE B O 1
ATOM 1300 N N . PRO B 1 7 ? -17.531 -4.91 -9.438 1 90.25 7 PRO B N 1
ATOM 1301 C CA . PRO B 1 7 ? -18.891 -4.422 -9.664 1 90.25 7 PRO B CA 1
ATOM 1302 C C . PRO B 1 7 ? -19.188 -3.119 -8.93 1 90.25 7 PRO B C 1
ATOM 1304 O O . PRO B 1 7 ? -20.266 -2.543 -9.086 1 90.25 7 PRO B O 1
ATOM 1307 N N . PHE B 1 8 ? -18.312 -2.643 -8.07 1 91.31 8 PHE B N 1
ATOM 1308 C CA . PHE B 1 8 ? -18.547 -1.429 -7.297 1 91.31 8 PHE B CA 1
ATOM 1309 C C . PHE B 1 8 ? -17.562 -0.336 -7.68 1 91.31 8 PHE B C 1
ATOM 1311 O O . PHE B 1 8 ? -16.391 -0.617 -7.941 1 91.31 8 PHE B O 1
ATOM 1318 N N . PRO B 1 9 ? -18.016 0.912 -7.703 1 92.06 9 PRO B N 1
ATOM 1319 C CA . PRO B 1 9 ? -17.109 2.02 -7.988 1 92.06 9 PRO B CA 1
ATOM 1320 C C . PRO B 1 9 ? -16.25 2.41 -6.781 1 92.06 9 PRO B C 1
ATOM 1322 O O . PRO B 1 9 ? -16.391 3.518 -6.258 1 92.06 9 PRO B O 1
ATOM 1325 N N . LEU B 1 10 ? -15.477 1.446 -6.367 1 93.62 10 LEU B N 1
ATOM 1326 C CA . LEU B 1 10 ? -14.609 1.615 -5.207 1 93.62 10 LEU B CA 1
ATOM 1327 C C . LEU B 1 10 ? -13.164 1.271 -5.559 1 93.62 10 LEU B C 1
ATOM 1329 O O . LEU B 1 10 ? -12.914 0.442 -6.438 1 93.62 10 LEU B O 1
ATOM 1333 N N . ASN B 1 11 ? -12.305 1.931 -4.902 1 94.19 11 ASN B N 1
ATOM 1334 C CA . ASN B 1 11 ? -10.883 1.632 -4.938 1 94.19 11 ASN B CA 1
ATOM 1335 C C . ASN B 1 11 ? -10.297 1.491 -3.533 1 94.19 11 ASN B C 1
ATOM 1337 O O . ASN B 1 11 ? -10.844 2.045 -2.576 1 94.19 11 ASN B O 1
ATOM 1341 N N . ILE B 1 12 ? -9.258 0.774 -3.445 1 96.62 12 ILE B N 1
ATOM 1342 C CA . ILE B 1 12 ? -8.578 0.581 -2.17 1 96.62 12 ILE B CA 1
ATOM 1343 C C . ILE B 1 12 ? -7.098 0.946 -2.312 1 96.62 12 ILE B C 1
ATOM 1345 O O . ILE B 1 12 ? -6.484 0.674 -3.346 1 96.62 12 ILE B O 1
ATOM 1349 N N . GLY B 1 13 ? -6.555 1.658 -1.331 1 97.62 13 GLY B N 1
ATOM 1350 C CA . GLY B 1 13 ? -5.145 2.004 -1.243 1 97.62 13 GLY B CA 1
ATOM 1351 C C . GLY B 1 13 ? -4.539 1.697 0.114 1 97.62 13 GLY B C 1
ATOM 1352 O O . GLY B 1 13 ? -5.164 1.94 1.148 1 97.62 13 GLY B O 1
ATOM 1353 N N . THR B 1 14 ? -3.334 1.095 0.111 1 98.19 14 THR B N 1
ATOM 1354 C CA . THR B 1 14 ? -2.604 0.867 1.354 1 98.19 14 THR B CA 1
ATOM 1355 C C . THR B 1 14 ? -1.163 1.354 1.231 1 98.19 14 THR B C 1
ATOM 1357 O O . THR B 1 14 ? -0.586 1.336 0.143 1 98.19 14 THR B O 1
ATOM 1360 N N . ASP B 1 15 ? -0.638 1.796 2.299 1 98.12 15 ASP B N 1
ATOM 1361 C CA . ASP B 1 15 ? 0.766 2.191 2.354 1 98.12 15 ASP B CA 1
ATOM 1362 C C . ASP B 1 15 ? 1.393 1.81 3.693 1 98.12 15 ASP B C 1
ATOM 1364 O O . ASP B 1 15 ? 0.756 1.938 4.742 1 98.12 15 ASP B O 1
ATOM 1368 N N . ILE B 1 16 ? 2.561 1.31 3.668 1 98.38 16 ILE B N 1
ATOM 1369 C CA . ILE B 1 16 ? 3.357 1.058 4.863 1 98.38 16 ILE B CA 1
ATOM 1370 C C . ILE B 1 16 ? 4.617 1.923 4.836 1 98.38 16 ILE B C 1
ATOM 1372 O O . ILE B 1 16 ? 5.25 2.076 3.789 1 98.38 16 ILE B O 1
ATOM 1376 N N . VAL B 1 17 ? 4.984 2.502 5.973 1 98.38 17 VAL B N 1
ATOM 1377 C CA . VAL B 1 17 ? 6.117 3.414 6.07 1 98.38 17 VAL B CA 1
ATOM 1378 C C . VAL B 1 17 ? 7.055 2.951 7.184 1 98.38 17 VAL B C 1
ATOM 1380 O O . VAL B 1 17 ? 6.617 2.693 8.305 1 98.38 17 VAL B O 1
ATOM 1383 N N . TYR B 1 18 ? 8.289 2.781 6.844 1 98.44 18 TYR B N 1
ATOM 1384 C CA . TYR B 1 18 ? 9.359 2.553 7.812 1 98.44 18 TYR B CA 1
ATOM 1385 C C . TYR B 1 18 ? 9.812 3.865 8.438 1 98.44 18 TYR B C 1
ATOM 1387 O O . TYR B 1 18 ? 10.523 4.648 7.809 1 98.44 18 TYR B O 1
ATOM 1395 N N . ILE B 1 19 ? 9.484 4.09 9.703 1 97.81 19 ILE B N 1
ATOM 1396 C CA . ILE B 1 19 ? 9.609 5.387 10.367 1 97.81 19 ILE B CA 1
ATOM 1397 C C . ILE B 1 19 ? 11.07 5.824 10.375 1 97.81 19 ILE B C 1
ATOM 1399 O O . ILE B 1 19 ? 11.375 7 10.141 1 97.81 19 ILE B O 1
ATOM 1403 N N . PRO B 1 20 ? 12.062 4.965 10.633 1 97.5 20 PRO B N 1
ATOM 1404 C CA . PRO B 1 20 ? 13.461 5.398 10.648 1 97.5 20 PRO B CA 1
ATOM 1405 C C . PRO B 1 20 ? 13.906 5.992 9.312 1 97.5 20 PRO B C 1
ATOM 1407 O O . PRO B 1 20 ? 14.805 6.836 9.273 1 97.5 20 PRO B O 1
ATOM 1410 N N . ARG B 1 21 ? 13.312 5.535 8.242 1 96.38 21 ARG B N 1
ATOM 1411 C CA . ARG B 1 21 ? 13.617 6.137 6.945 1 96.38 21 ARG B CA 1
ATOM 1412 C C . ARG B 1 21 ? 13.203 7.602 6.91 1 96.38 21 ARG B C 1
ATOM 1414 O O . ARG B 1 21 ? 13.945 8.453 6.418 1 96.38 21 ARG B O 1
ATOM 1421 N N . ILE B 1 22 ? 12.008 7.902 7.41 1 96.69 22 ILE B N 1
ATOM 1422 C CA . ILE B 1 22 ? 11.508 9.266 7.484 1 96.69 22 ILE B CA 1
ATOM 1423 C C . ILE B 1 22 ? 12.383 10.086 8.43 1 96.69 22 ILE B C 1
ATOM 1425 O O . ILE B 1 22 ? 12.695 11.25 8.148 1 96.69 22 ILE B O 1
ATOM 1429 N N . THR B 1 23 ? 12.766 9.461 9.523 1 96.25 23 THR B N 1
ATOM 1430 C CA . THR B 1 23 ? 13.625 10.117 10.5 1 96.25 23 THR B CA 1
ATOM 1431 C C . THR B 1 23 ? 14.922 10.594 9.852 1 96.25 23 THR B C 1
ATOM 1433 O O . THR B 1 23 ? 15.32 11.75 10.008 1 96.25 23 THR B O 1
ATOM 1436 N N . ARG B 1 24 ? 15.57 9.734 9.117 1 95.62 24 ARG B N 1
ATOM 1437 C CA . ARG B 1 24 ? 16.828 10.055 8.453 1 95.62 24 ARG B CA 1
ATOM 1438 C C . ARG B 1 24 ? 16.641 11.188 7.449 1 95.62 24 ARG B C 1
ATOM 1440 O O . ARG B 1 24 ? 17.5 12.07 7.328 1 95.62 24 ARG B O 1
ATOM 1447 N N . LEU B 1 25 ? 15.57 11.156 6.738 1 94.75 25 LEU B N 1
ATOM 1448 C CA . LEU B 1 25 ? 15.273 12.195 5.762 1 94.75 25 LEU B CA 1
ATOM 1449 C C . LEU B 1 25 ? 15.094 13.555 6.441 1 94.75 25 LEU B C 1
ATOM 1451 O O . LEU B 1 25 ? 15.688 14.547 6.016 1 94.75 25 LEU B O 1
ATOM 1455 N N . LEU B 1 26 ? 14.352 13.562 7.547 1 95 26 LEU B N 1
ATOM 1456 C CA . LEU B 1 26 ? 14.008 14.812 8.227 1 95 26 LEU B CA 1
ATOM 1457 C C . LEU B 1 26 ? 15.227 15.406 8.922 1 95 26 LEU B C 1
ATOM 1459 O O . LEU B 1 26 ? 15.266 16.609 9.18 1 95 26 LEU B O 1
ATOM 1463 N N . ASP B 1 27 ? 16.156 14.609 9.18 1 91.88 27 ASP B N 1
ATOM 1464 C CA . ASP B 1 27 ? 17.344 15.062 9.898 1 91.88 27 ASP B CA 1
ATOM 1465 C C . ASP B 1 27 ? 18.328 15.758 8.953 1 91.88 27 ASP B C 1
ATOM 1467 O O . ASP B 1 27 ? 19.297 16.375 9.406 1 91.88 27 ASP B O 1
ATOM 1471 N N . ARG B 1 28 ? 18.078 15.625 7.691 1 91.75 28 ARG B N 1
ATOM 1472 C CA . ARG B 1 28 ? 18.891 16.375 6.738 1 91.75 28 ARG B CA 1
ATOM 1473 C C . ARG B 1 28 ? 18.625 17.875 6.867 1 91.75 28 ARG B C 1
ATOM 1475 O O . ARG B 1 28 ? 17.531 18.297 7.254 1 91.75 28 ARG B O 1
ATOM 1482 N N . PRO B 1 29 ? 19.641 18.641 6.492 1 87.56 29 PRO B N 1
ATOM 1483 C CA . PRO B 1 29 ? 19.484 20.078 6.633 1 87.56 29 PRO B CA 1
ATOM 1484 C C . PRO B 1 29 ? 18.281 20.625 5.855 1 87.56 29 PRO B C 1
ATOM 1486 O O . PRO B 1 29 ? 18.125 20.328 4.668 1 87.56 29 PRO B O 1
ATOM 1489 N N . ASN B 1 30 ? 17.453 21.375 6.523 1 87.88 30 ASN B N 1
ATOM 1490 C CA . ASN B 1 30 ? 16.297 22.094 6.004 1 87.88 30 ASN B CA 1
ATOM 1491 C C . ASN B 1 30 ? 15.258 21.156 5.426 1 87.88 30 ASN B C 1
ATOM 1493 O O . ASN B 1 30 ? 14.359 21.578 4.691 1 87.88 30 ASN B O 1
ATOM 1497 N N . TYR B 1 31 ? 15.305 19.922 5.738 1 93.44 31 TYR B N 1
ATOM 1498 C CA . TYR B 1 31 ? 14.414 18.984 5.066 1 93.44 31 TYR B CA 1
ATOM 1499 C C . TYR B 1 31 ? 13.047 18.938 5.742 1 93.44 31 TYR B C 1
ATOM 1501 O O . TYR B 1 31 ? 12.039 18.656 5.098 1 93.44 31 TYR B O 1
ATOM 1509 N N . LEU B 1 32 ? 13.094 19.203 7.023 1 94.81 32 LEU B N 1
ATOM 1510 C CA . LEU B 1 32 ? 11.797 19.234 7.695 1 94.81 32 LEU B CA 1
ATOM 1511 C C . LEU B 1 32 ? 10.867 20.234 7.012 1 94.81 32 LEU B C 1
ATOM 1513 O O . LEU B 1 32 ? 9.719 19.922 6.707 1 94.81 32 LEU B O 1
ATOM 1517 N N . ARG B 1 33 ? 11.383 21.406 6.766 1 93.5 33 ARG B N 1
ATOM 1518 C CA . ARG B 1 33 ? 10.594 22.453 6.125 1 93.5 33 ARG B CA 1
ATOM 1519 C C . ARG B 1 33 ? 10.211 22.062 4.699 1 93.5 33 ARG B C 1
ATOM 1521 O O . ARG B 1 33 ? 9.055 22.203 4.297 1 93.5 33 ARG B O 1
ATOM 1528 N N . ARG B 1 34 ? 11.109 21.516 3.943 1 95.75 34 ARG B N 1
ATOM 1529 C CA . ARG B 1 34 ? 10.867 21.125 2.557 1 95.75 34 ARG B CA 1
ATOM 1530 C C . ARG B 1 34 ? 9.859 20 2.477 1 95.75 34 ARG B C 1
ATOM 1532 O O . ARG B 1 34 ? 8.977 20 1.617 1 95.75 34 ARG B O 1
ATOM 1539 N N . PHE B 1 35 ? 10.023 19.094 3.348 1 97.56 35 PHE B N 1
ATOM 1540 C CA . PHE B 1 35 ? 9.156 17.922 3.365 1 97.56 35 PHE B CA 1
ATOM 1541 C C . PHE B 1 35 ? 7.723 18.312 3.684 1 97.56 35 PHE B C 1
ATOM 1543 O O . PHE B 1 35 ? 6.793 17.922 2.977 1 97.56 35 PHE B O 1
ATOM 1550 N N . THR B 1 36 ? 7.512 19.062 4.715 1 97.56 36 THR B N 1
ATOM 1551 C CA . THR B 1 36 ? 6.168 19.484 5.117 1 97.56 36 THR B CA 1
ATOM 1552 C C . THR B 1 36 ? 5.527 20.359 4.043 1 97.56 36 THR B C 1
ATOM 1554 O O . THR B 1 36 ? 4.336 20.219 3.758 1 97.56 36 THR B O 1
ATOM 1557 N N . ARG B 1 37 ? 6.309 21.188 3.438 1 96.62 37 ARG B N 1
ATOM 1558 C CA . ARG B 1 37 ? 5.789 22.031 2.367 1 96.62 37 ARG B CA 1
ATOM 1559 C C . ARG B 1 37 ? 5.355 21.203 1.17 1 96.62 37 ARG B C 1
ATOM 1561 O O . ARG B 1 37 ? 4.395 21.547 0.477 1 96.62 37 ARG B O 1
ATOM 1568 N N . ARG B 1 38 ? 5.996 20.156 1.005 1 96.94 38 ARG B N 1
ATOM 1569 C CA . ARG B 1 38 ? 5.719 19.312 -0.144 1 96.94 38 ARG B CA 1
ATOM 1570 C C . ARG B 1 38 ? 4.438 18.5 0.067 1 96.94 38 ARG B C 1
ATOM 1572 O O . ARG B 1 38 ? 3.584 18.438 -0.819 1 96.94 38 ARG B O 1
ATOM 1579 N N . ILE B 1 39 ? 4.27 17.969 1.263 1 97.44 39 ILE B N 1
ATOM 1580 C CA . ILE B 1 39 ? 3.244 16.938 1.355 1 97.44 39 ILE B CA 1
ATOM 1581 C C . ILE B 1 39 ? 2.004 17.5 2.041 1 97.44 39 ILE B C 1
ATOM 1583 O O . ILE B 1 39 ? 0.904 16.969 1.894 1 97.44 39 ILE B O 1
ATOM 1587 N N . LEU B 1 40 ? 2.121 18.562 2.814 1 97.88 40 LEU B N 1
ATOM 1588 C CA . LEU B 1 40 ? 0.984 19.062 3.574 1 97.88 40 LEU B CA 1
ATOM 1589 C C . LEU B 1 40 ? 0.27 20.172 2.807 1 97.88 40 LEU B C 1
ATOM 1591 O O . LEU B 1 40 ? 0.911 21.109 2.312 1 97.88 40 LEU B O 1
ATOM 1595 N N . CYS B 1 41 ? -1.045 20.062 2.699 1 96.38 41 CYS B N 1
ATOM 1596 C CA . CYS B 1 41 ? -1.822 21.188 2.188 1 96.38 41 CYS B CA 1
ATOM 1597 C C . CYS B 1 41 ? -1.878 22.312 3.205 1 96.38 41 CYS B C 1
ATOM 1599 O O . CYS B 1 41 ? -1.355 22.188 4.316 1 96.38 41 CYS B O 1
ATOM 1601 N N . ASP B 1 42 ? -2.516 23.391 2.855 1 95.5 42 ASP B N 1
ATOM 1602 C CA . ASP B 1 42 ? -2.498 24.594 3.693 1 95.5 42 ASP B CA 1
ATOM 1603 C C . ASP B 1 42 ? -3.111 24.297 5.062 1 95.5 42 ASP B C 1
ATOM 1605 O O . ASP B 1 42 ? -2.551 24.688 6.094 1 95.5 42 ASP B O 1
ATOM 1609 N N . GLN B 1 43 ? -4.207 23.641 5.039 1 94.31 43 GLN B N 1
ATOM 1610 C CA . GLN B 1 43 ? -4.875 23.312 6.297 1 94.31 43 GLN B CA 1
ATOM 1611 C C . GLN B 1 43 ? -4.008 22.406 7.168 1 94.31 43 GLN B C 1
ATOM 1613 O O . GLN B 1 43 ? -3.916 22.609 8.383 1 94.31 43 GLN B O 1
ATOM 1618 N N . GLU B 1 44 ? -3.352 21.469 6.59 1 96.62 44 GLU B N 1
ATOM 1619 C CA . GLU B 1 44 ? -2.494 20.547 7.328 1 96.62 44 GLU B CA 1
ATOM 1620 C C . GLU B 1 44 ? -1.249 21.25 7.855 1 96.62 44 GLU B C 1
ATOM 1622 O O . GLU B 1 44 ? -0.74 20.906 8.922 1 96.62 44 GLU B O 1
ATOM 1627 N N . GLN B 1 45 ? -0.739 22.219 7.066 1 97.25 45 GLN B N 1
ATOM 1628 C CA . GLN B 1 45 ? 0.373 23.031 7.539 1 97.25 45 GLN B CA 1
ATOM 1629 C C . GLN B 1 45 ? -0.005 23.797 8.805 1 97.25 45 GLN B C 1
ATOM 1631 O O . GLN B 1 45 ? 0.771 23.844 9.766 1 97.25 45 GLN B O 1
ATOM 1636 N N . HIS B 1 46 ? -1.17 24.328 8.773 1 96.06 46 HIS B N 1
ATOM 1637 C CA . HIS B 1 46 ? -1.654 25.031 9.953 1 96.06 46 HIS B CA 1
ATOM 1638 C C . HIS B 1 46 ? -1.767 24.094 11.156 1 96.06 46 HIS B C 1
ATOM 1640 O O . HIS B 1 46 ? -1.309 24.422 12.25 1 96.06 46 HIS B O 1
ATOM 1646 N N . ASP B 1 47 ? -2.334 22.891 10.914 1 94.56 47 ASP B N 1
ATOM 1647 C CA . ASP B 1 47 ? -2.465 21.891 11.969 1 94.56 47 ASP B CA 1
ATOM 1648 C C . ASP B 1 47 ? -1.097 21.5 12.531 1 94.56 47 ASP B C 1
ATOM 1650 O O . ASP B 1 47 ? -0.929 21.391 13.75 1 94.56 47 ASP B O 1
ATOM 1654 N N . PHE B 1 48 ? -0.136 21.359 11.641 1 97.06 48 PHE B N 1
ATOM 1655 C CA . PHE B 1 48 ? 1.219 20.969 12.008 1 97.06 48 PHE B CA 1
ATOM 1656 C C . PHE B 1 48 ? 1.867 22.016 12.906 1 97.06 48 PHE B C 1
ATOM 1658 O O . PHE B 1 48 ? 2.389 21.688 13.969 1 97.06 48 PHE B O 1
ATOM 1665 N N . HIS B 1 49 ? 1.778 23.219 12.562 1 96.81 49 HIS B N 1
ATOM 1666 C CA . HIS B 1 49 ? 2.41 24.297 13.305 1 96.81 49 HIS B CA 1
ATOM 1667 C C . HIS B 1 49 ? 1.719 24.531 14.641 1 96.81 49 HIS B C 1
ATOM 1669 O O . HIS B 1 49 ? 2.371 24.875 15.633 1 96.81 49 HIS B O 1
ATOM 1675 N N . THR B 1 50 ? 0.409 24.344 14.609 1 96.25 50 THR B N 1
ATOM 1676 C CA . THR B 1 50 ? -0.336 24.5 15.852 1 96.25 50 THR B CA 1
ATOM 1677 C C . THR B 1 50 ? -0.008 23.391 16.828 1 96.25 50 THR B C 1
ATOM 1679 O O . THR B 1 50 ? 0.272 23.641 18 1 96.25 50 THR B O 1
ATOM 1682 N N . ARG B 1 51 ? 0.033 22.203 16.391 1 95.19 51 ARG B N 1
ATOM 1683 C CA . ARG B 1 51 ? 0.239 21.031 17.219 1 95.19 51 ARG B CA 1
ATOM 1684 C C . ARG B 1 51 ? 1.645 21.016 17.812 1 95.19 51 ARG B C 1
ATOM 1686 O O . ARG B 1 51 ? 1.837 20.625 18.969 1 95.19 51 ARG B O 1
ATOM 1693 N N . PHE B 1 52 ? 2.602 21.438 17 1 97 52 PHE B N 1
ATOM 1694 C CA . PHE B 1 52 ? 3.986 21.266 17.422 1 97 52 PHE B CA 1
ATOM 1695 C C . PHE B 1 52 ? 4.656 22.625 17.609 1 97 52 PHE B C 1
ATOM 1697 O O . PHE B 1 52 ? 5.871 22.75 17.438 1 97 52 PHE B O 1
ATOM 1704 N N . SER B 1 53 ? 3.92 23.641 17.875 1 96.06 53 SER B N 1
ATOM 1705 C CA . SER B 1 53 ? 4.391 25.016 18 1 96.06 53 SER B CA 1
ATOM 1706 C C . SER B 1 53 ? 5.578 25.109 18.953 1 96.06 53 SER B C 1
ATOM 1708 O O . SER B 1 53 ? 6.621 25.672 18.609 1 96.06 53 SER B O 1
ATOM 1710 N N . GLU B 1 54 ? 5.449 24.516 20.141 1 94.62 54 GLU B N 1
ATOM 1711 C CA . GLU B 1 54 ? 6.484 24.625 21.156 1 94.62 54 GLU B CA 1
ATOM 1712 C C . GLU B 1 54 ? 7.762 23.922 20.719 1 94.62 54 GLU B C 1
ATOM 1714 O O . GLU B 1 54 ? 8.859 24.453 20.875 1 94.62 54 GLU B O 1
ATOM 1719 N N . ALA B 1 55 ? 7.586 22.766 20.219 1 93.06 55 ALA B N 1
ATOM 1720 C CA . ALA B 1 55 ? 8.75 21.984 19.781 1 93.06 55 ALA B CA 1
ATOM 1721 C C . ALA B 1 55 ? 9.469 22.703 18.641 1 93.06 55 ALA B C 1
ATOM 1723 O O . ALA B 1 55 ? 10.703 22.719 18.594 1 93.06 55 ALA B O 1
ATOM 1724 N N . LEU B 1 56 ? 8.781 23.266 17.781 1 92.88 56 LEU B N 1
ATOM 1725 C CA . LEU B 1 56 ? 9.359 23.953 16.641 1 92.88 56 LEU B CA 1
ATOM 1726 C C . LEU B 1 56 ? 10.078 25.219 17.078 1 92.88 56 LEU B C 1
ATOM 1728 O O . LEU B 1 56 ? 11.164 25.531 16.578 1 92.88 56 LEU B O 1
ATOM 1732 N N . LYS B 1 57 ? 9.516 25.938 17.969 1 91.44 57 LYS B N 1
ATOM 1733 C CA . LYS B 1 57 ? 10.156 27.141 18.516 1 91.44 57 LYS B CA 1
ATOM 1734 C C . LYS B 1 57 ? 11.477 26.781 19.203 1 91.44 57 LYS B C 1
ATOM 1736 O O . LYS B 1 57 ? 12.484 27.469 19.016 1 91.44 57 LYS B O 1
ATOM 1741 N N . ALA B 1 58 ? 11.375 25.766 19.984 1 90.31 58 ALA B N 1
ATOM 1742 C CA . ALA B 1 58 ? 12.57 25.312 20.688 1 90.31 58 ALA B CA 1
ATOM 1743 C C . ALA B 1 58 ? 13.68 24.938 19.719 1 90.31 58 ALA B C 1
ATOM 1745 O O . ALA B 1 58 ? 14.852 25.266 19.938 1 90.31 58 ALA B O 1
ATOM 1746 N N . ARG B 1 59 ? 13.336 24.281 18.703 1 87.69 59 ARG B N 1
ATOM 1747 C CA . ARG B 1 59 ? 14.312 23.875 17.703 1 87.69 59 ARG B CA 1
ATOM 1748 C C . ARG B 1 59 ? 14.898 25.078 16.969 1 87.69 59 ARG B C 1
ATOM 1750 O O . ARG B 1 59 ? 16.094 25.125 16.688 1 87.69 59 ARG B O 1
ATOM 1757 N N . ALA B 1 60 ? 14.086 26.031 16.672 1 86.19 60 ALA B N 1
ATOM 1758 C CA . ALA B 1 60 ? 14.508 27.234 15.953 1 86.19 60 ALA B CA 1
ATOM 1759 C C . ALA B 1 60 ? 15.461 28.062 16.812 1 86.19 60 ALA B C 1
ATOM 1761 O O . ALA B 1 60 ? 16.266 28.828 16.281 1 86.19 60 ALA B O 1
ATOM 1762 N N . ALA B 1 61 ? 15.336 27.922 18.109 1 85.62 61 ALA B N 1
ATOM 1763 C CA . ALA B 1 61 ? 16.141 28.688 19.047 1 85.62 61 ALA B CA 1
ATOM 1764 C C . ALA B 1 61 ? 17.547 28.125 19.172 1 85.62 61 ALA B C 1
ATOM 1766 O O . ALA B 1 61 ? 18.469 28.812 19.625 1 85.62 61 ALA B O 1
ATOM 1767 N N . TYR B 1 62 ? 17.562 26.797 18.953 1 77.88 62 TYR B N 1
ATOM 1768 C CA . TYR B 1 62 ? 18.859 26.141 19.094 1 77.88 62 TYR B CA 1
ATOM 1769 C C . TYR B 1 62 ? 19.828 26.625 18.031 1 77.88 62 TYR B C 1
ATOM 1771 O O . TYR B 1 62 ? 19.422 26.922 16.891 1 77.88 62 TYR B O 1
ATOM 1779 N N . HIS B 1 63 ? 21.156 26.969 18.422 1 66.12 63 HIS B N 1
ATOM 1780 C CA . HIS B 1 63 ? 22.234 27.359 17.531 1 6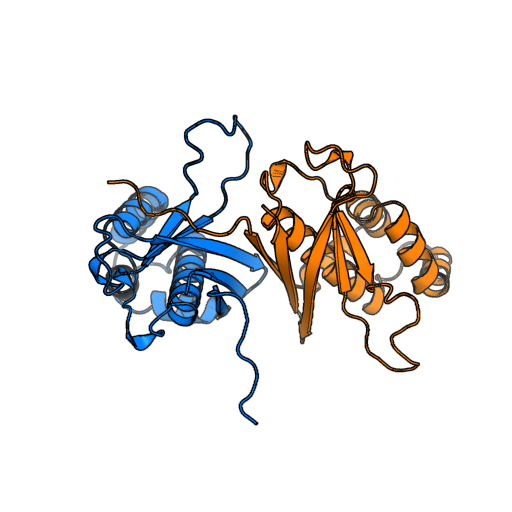6.12 63 HIS B CA 1
ATOM 1781 C C . HIS B 1 63 ? 22.594 26.219 16.562 1 66.12 63 HIS B C 1
ATOM 1783 O O . HIS B 1 63 ? 22.297 25.062 16.844 1 66.12 63 HIS B O 1
ATOM 1789 N N . GLN B 1 64 ? 23.094 26.344 15.227 1 65.19 64 GLN B N 1
ATOM 1790 C CA . GLN B 1 64 ? 23.516 25.391 14.203 1 65.19 64 GLN B CA 1
ATOM 1791 C C . GLN B 1 64 ? 24.531 24.406 14.766 1 65.19 64 GLN B C 1
ATOM 1793 O O . GLN B 1 64 ? 25.391 24.766 15.57 1 65.19 64 GLN B O 1
ATOM 1798 N N . PRO B 1 65 ? 24.391 23.047 14.586 1 73.38 65 PRO B N 1
ATOM 1799 C CA . PRO B 1 65 ? 23.297 22.484 13.766 1 73.38 65 PRO B CA 1
ATOM 1800 C C . PRO B 1 65 ? 22.031 22.219 14.57 1 73.38 65 PRO B C 1
ATOM 1802 O O . PRO B 1 65 ? 22.109 22.016 15.789 1 73.38 65 PRO B O 1
ATOM 1805 N N . PRO B 1 66 ? 20.938 22.203 14.039 1 76.44 66 PRO B N 1
ATOM 1806 C CA . PRO B 1 66 ? 19.703 21.984 14.773 1 76.44 66 PRO B CA 1
ATOM 1807 C C . PRO B 1 66 ? 19.609 20.578 15.375 1 76.44 66 PRO B C 1
ATOM 1809 O O . PRO B 1 66 ? 20.219 19.641 14.852 1 76.44 66 PRO B O 1
ATOM 1812 N N . PRO B 1 67 ? 19.047 20.562 16.453 1 85.88 67 PRO B N 1
ATOM 1813 C CA . PRO B 1 67 ? 18.844 19.25 17.062 1 85.88 67 PRO B CA 1
ATOM 1814 C C . PRO B 1 67 ? 17.969 18.344 16.203 1 85.88 67 PRO B C 1
ATOM 1816 O O . PRO B 1 67 ? 17.266 18.812 15.305 1 85.88 67 PRO B O 1
ATOM 1819 N N . PRO B 1 68 ? 18.062 17.094 16.422 1 90.12 68 PRO B N 1
ATOM 1820 C CA . PRO B 1 68 ? 17.219 16.156 15.68 1 90.12 68 PRO B CA 1
ATOM 1821 C C . PRO B 1 68 ? 15.727 16.469 15.812 1 90.12 68 PRO B C 1
ATOM 1823 O O . PRO B 1 68 ? 15.297 17.031 16.828 1 90.12 68 PRO B O 1
ATOM 1826 N N . VAL B 1 69 ? 15.039 16.109 14.805 1 94.12 69 VAL B N 1
ATOM 1827 C CA . VAL B 1 69 ? 13.586 16.281 14.844 1 94.12 69 VAL B CA 1
ATOM 1828 C C . VAL B 1 69 ? 12.984 15.367 15.898 1 94.12 69 VAL B C 1
ATOM 1830 O O . VAL B 1 69 ? 13.289 14.172 15.945 1 94.12 69 VAL B O 1
ATOM 1833 N N . PRO B 1 70 ? 12.188 15.883 16.703 1 94.88 70 PRO B N 1
ATOM 1834 C CA . PRO B 1 70 ? 11.562 15.062 17.734 1 94.88 70 PRO B CA 1
ATOM 1835 C C . PRO B 1 70 ? 10.766 13.891 17.172 1 94.88 70 PRO B C 1
ATOM 1837 O O . PRO B 1 70 ? 10.141 14.023 16.109 1 94.88 70 PRO B O 1
ATOM 1840 N N . ALA B 1 71 ? 10.633 12.773 17.969 1 94.94 71 ALA B N 1
ATOM 1841 C CA . ALA B 1 71 ? 10.039 11.516 17.516 1 94.94 71 ALA B CA 1
ATOM 1842 C C . ALA B 1 71 ? 8.547 11.672 17.266 1 94.94 71 ALA B C 1
ATOM 1844 O O . ALA B 1 71 ? 7.988 11.047 16.359 1 94.94 71 ALA B O 1
ATOM 1845 N N . ASP B 1 72 ? 7.965 12.43 18.062 1 95 72 ASP B N 1
ATOM 1846 C CA . ASP B 1 72 ? 6.523 12.602 17.906 1 95 72 ASP B CA 1
ATOM 1847 C C . ASP B 1 72 ? 6.188 13.328 16.609 1 95 72 ASP B C 1
ATOM 1849 O O . ASP B 1 72 ? 5.184 13.031 15.961 1 95 72 ASP B O 1
ATOM 1853 N N . ILE B 1 73 ? 6.992 14.289 16.25 1 96.62 73 ILE B N 1
ATOM 1854 C CA . ILE B 1 73 ? 6.82 14.977 14.977 1 96.62 73 ILE B CA 1
ATOM 1855 C C . ILE B 1 73 ? 7.02 13.992 13.828 1 96.62 73 ILE B C 1
ATOM 1857 O O . ILE B 1 73 ? 6.215 13.953 12.891 1 96.62 73 ILE B O 1
ATOM 1861 N N . THR B 1 74 ? 8.031 13.188 13.914 1 97.12 74 THR B N 1
ATOM 1862 C CA . THR B 1 74 ? 8.328 12.219 12.867 1 97.12 74 THR B CA 1
ATOM 1863 C C . THR B 1 74 ? 7.184 11.219 12.719 1 97.12 74 THR B C 1
ATOM 1865 O O . THR B 1 74 ? 6.77 10.906 11.602 1 97.12 74 THR B O 1
ATOM 1868 N N . ARG B 1 75 ? 6.676 10.734 13.781 1 96.56 75 ARG B N 1
ATOM 1869 C CA . ARG B 1 75 ? 5.578 9.773 13.75 1 96.56 75 ARG B CA 1
ATOM 1870 C C . ARG B 1 75 ? 4.328 10.391 13.125 1 96.56 75 ARG B C 1
ATOM 1872 O O . ARG B 1 75 ? 3.646 9.75 12.328 1 96.56 75 ARG B O 1
ATOM 1879 N N . TRP B 1 76 ? 4.02 11.602 13.523 1 96.56 76 TRP B N 1
ATOM 1880 C CA . TRP B 1 76 ? 2.863 12.297 12.969 1 96.56 76 TRP B CA 1
ATOM 1881 C C . TRP B 1 76 ? 3.012 12.492 11.461 1 96.56 76 TRP B C 1
ATOM 1883 O O . TRP B 1 76 ? 2.086 12.203 10.703 1 96.56 76 TRP B O 1
ATOM 1893 N N . LEU B 1 77 ? 4.199 12.906 11.062 1 97.69 77 LEU B N 1
ATOM 1894 C CA . LEU B 1 77 ? 4.457 13.133 9.641 1 97.69 77 LEU B CA 1
ATOM 1895 C C . LEU B 1 77 ? 4.449 11.812 8.875 1 97.69 77 LEU B C 1
ATOM 1897 O O . LEU B 1 77 ? 3.957 11.75 7.746 1 97.69 77 LEU B O 1
ATOM 1901 N N . ALA B 1 78 ? 5.012 10.766 9.461 1 98.06 78 ALA B N 1
ATOM 1902 C CA . ALA B 1 78 ? 4.988 9.445 8.844 1 98.06 78 ALA B CA 1
ATOM 1903 C C . ALA B 1 78 ? 3.559 8.961 8.633 1 98.06 78 ALA B C 1
ATOM 1905 O O . ALA B 1 78 ? 3.234 8.391 7.594 1 98.06 78 ALA B O 1
ATOM 1906 N N . GLY B 1 79 ? 2.748 9.188 9.641 1 97.75 79 GLY B N 1
ATOM 1907 C CA . GLY B 1 79 ? 1.338 8.852 9.523 1 97.75 79 GLY B CA 1
ATOM 1908 C C . GLY B 1 79 ? 0.636 9.609 8.414 1 97.75 79 GLY B C 1
ATOM 1909 O O . GLY B 1 79 ? -0.138 9.031 7.648 1 97.75 79 GLY B O 1
ATOM 1910 N N . ARG B 1 80 ? 0.907 10.883 8.328 1 97.88 80 ARG B N 1
ATOM 1911 C CA . ARG B 1 80 ? 0.327 11.695 7.27 1 97.88 80 ARG B CA 1
ATOM 1912 C C . ARG B 1 80 ? 0.809 11.234 5.898 1 97.88 80 ARG B C 1
ATOM 1914 O O . ARG B 1 80 ? 0.018 11.125 4.957 1 97.88 80 ARG B O 1
ATOM 1921 N N . PHE B 1 81 ? 2.092 10.977 5.832 1 98.19 81 PHE B N 1
ATOM 1922 C CA . PHE B 1 81 ? 2.678 10.484 4.586 1 98.19 81 PHE B CA 1
ATOM 1923 C C . PHE B 1 81 ? 2.014 9.188 4.148 1 98.19 81 PHE B C 1
ATOM 1925 O O . PHE B 1 81 ? 1.594 9.062 2.994 1 98.19 81 PHE B O 1
ATOM 1932 N N . ALA B 1 82 ? 1.91 8.242 5.047 1 98.5 82 ALA B N 1
ATOM 1933 C CA . ALA B 1 82 ? 1.308 6.945 4.746 1 98.5 82 ALA B CA 1
ATOM 1934 C C . ALA B 1 82 ? -0.142 7.105 4.297 1 98.5 82 ALA B C 1
ATOM 1936 O O . ALA B 1 82 ? -0.568 6.492 3.316 1 98.5 82 ALA B O 1
ATOM 1937 N N . ALA B 1 83 ? -0.856 7.91 4.988 1 98.44 83 ALA B N 1
ATOM 1938 C CA . ALA B 1 83 ? -2.266 8.148 4.68 1 98.44 83 ALA B CA 1
ATOM 1939 C C . ALA B 1 83 ? -2.432 8.758 3.291 1 98.44 83 ALA B C 1
ATOM 1941 O O . ALA B 1 83 ? -3.273 8.312 2.508 1 98.44 83 ALA B O 1
ATOM 1942 N N . LYS B 1 84 ? -1.662 9.742 2.98 1 98 84 LYS B N 1
ATOM 1943 C CA . LYS B 1 84 ? -1.789 10.445 1.709 1 98 84 LYS B CA 1
ATOM 1944 C C . LYS B 1 84 ? -1.341 9.57 0.544 1 98 84 LYS B C 1
ATOM 1946 O O . LYS B 1 84 ? -1.926 9.617 -0.54 1 98 84 LYS B O 1
ATOM 1951 N N . GLU B 1 85 ? -0.263 8.781 0.741 1 97.81 85 GLU B N 1
ATOM 1952 C CA . GLU B 1 85 ? 0.14 7.828 -0.288 1 97.81 85 GLU B CA 1
ATOM 1953 C C . GLU B 1 85 ? -0.946 6.785 -0.528 1 97.81 85 GLU B C 1
ATOM 1955 O O . GLU B 1 85 ? -1.232 6.434 -1.675 1 97.81 85 GLU B O 1
ATOM 1960 N N . ALA B 1 86 ? -1.538 6.262 0.575 1 98 86 ALA B N 1
ATOM 1961 C CA . ALA B 1 86 ? -2.654 5.332 0.441 1 98 86 ALA B CA 1
ATOM 1962 C C . ALA B 1 86 ? -3.807 5.961 -0.335 1 98 86 ALA B C 1
ATOM 1964 O O . ALA B 1 86 ? -4.418 5.312 -1.188 1 98 86 ALA B O 1
ATOM 1965 N N . ALA B 1 87 ? -4.102 7.227 -0.049 1 97.31 87 ALA B N 1
ATOM 1966 C CA . ALA B 1 87 ? -5.168 7.949 -0.736 1 97.31 87 ALA B CA 1
ATOM 1967 C C . ALA B 1 87 ? -4.863 8.086 -2.227 1 97.31 87 ALA B C 1
ATOM 1969 O O . ALA B 1 87 ? -5.754 7.922 -3.064 1 97.31 87 ALA B O 1
ATOM 1970 N N . ARG B 1 88 ? -3.65 8.422 -2.547 1 95.31 88 ARG B N 1
ATOM 1971 C CA . ARG B 1 88 ? -3.254 8.531 -3.947 1 95.31 88 ARG B CA 1
ATOM 1972 C C . ARG B 1 88 ? -3.434 7.207 -4.672 1 95.31 88 ARG B C 1
ATOM 1974 O O . ARG B 1 88 ? -3.943 7.168 -5.793 1 95.31 88 ARG B O 1
ATOM 1981 N N . LYS B 1 89 ? -3.07 6.137 -4.023 1 95.06 89 LYS B N 1
ATOM 1982 C CA . LYS B 1 89 ? -3.201 4.805 -4.609 1 95.06 89 LYS B CA 1
ATOM 1983 C C . LYS B 1 89 ? -4.668 4.434 -4.805 1 95.06 89 LYS B C 1
ATOM 1985 O O . LYS B 1 89 ? -5.004 3.662 -5.707 1 95.06 89 LYS B O 1
ATOM 1990 N N . ALA B 1 90 ? -5.555 4.996 -4.035 1 95.44 90 ALA B N 1
ATOM 1991 C CA . ALA B 1 90 ? -6.98 4.691 -4.109 1 95.44 90 ALA B CA 1
ATOM 1992 C C . ALA B 1 90 ? -7.703 5.676 -5.027 1 95.44 90 ALA B C 1
ATOM 1994 O O . ALA B 1 90 ? -8.906 5.539 -5.27 1 95.44 90 ALA B O 1
ATOM 1995 N N . ALA B 1 91 ? -7.047 6.66 -5.512 1 91.38 91 ALA B N 1
ATOM 1996 C CA . ALA B 1 91 ? -7.684 7.711 -6.297 1 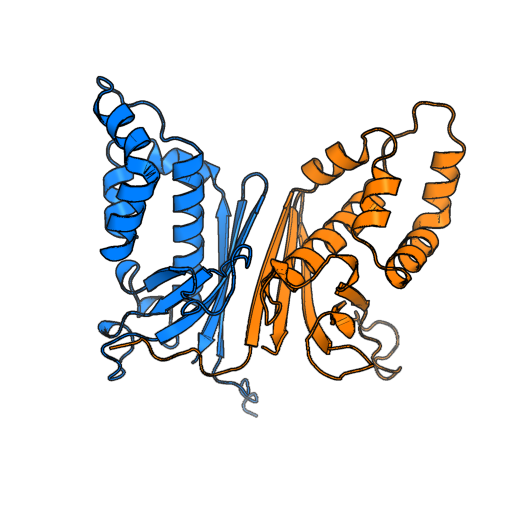91.38 91 ALA B CA 1
ATOM 1997 C C . ALA B 1 91 ? -8.32 7.141 -7.562 1 91.38 91 ALA B C 1
ATOM 1999 O O . ALA B 1 91 ? -7.738 6.277 -8.227 1 91.38 91 ALA B O 1
ATOM 2000 N N . PRO B 1 92 ? -9.406 7.637 -7.93 1 83.25 92 PRO B N 1
ATOM 2001 C CA . PRO B 1 92 ? -10.133 7.09 -9.078 1 83.25 92 PRO B CA 1
ATOM 2002 C C . PRO B 1 92 ? -9.32 7.145 -10.367 1 83.25 92 PRO B C 1
ATOM 2004 O O . PRO B 1 92 ? -9.375 6.211 -11.172 1 83.25 92 PRO B O 1
ATOM 2007 N N . SER B 1 93 ? -8.578 8.148 -10.547 1 82.12 93 SER B N 1
ATOM 2008 C CA . SER B 1 93 ? -7.836 8.305 -11.789 1 82.12 93 SER B CA 1
ATOM 2009 C C . SER B 1 93 ? -6.379 7.887 -11.625 1 82.12 93 SER B C 1
ATOM 2011 O O . SER B 1 93 ? -5.535 8.211 -12.461 1 82.12 93 SER B O 1
ATOM 2013 N N . GLY B 1 94 ? -6.105 7.254 -10.523 1 82.31 94 GLY B N 1
ATOM 2014 C CA . GLY B 1 94 ? -4.758 6.758 -10.305 1 82.31 94 GLY B CA 1
ATOM 2015 C C . GLY B 1 94 ? -3.898 7.707 -9.492 1 82.31 94 GLY B C 1
ATOM 2016 O O . GLY B 1 94 ? -4.191 8.906 -9.406 1 82.31 94 GLY B O 1
ATOM 2017 N N . ALA B 1 95 ? -2.836 7.199 -9.039 1 83.94 95 ALA B N 1
ATOM 2018 C CA . ALA B 1 95 ? -1.962 7.938 -8.133 1 83.94 95 ALA B CA 1
ATOM 2019 C C . ALA B 1 95 ? -1.331 9.141 -8.828 1 83.94 95 ALA B C 1
ATOM 2021 O O . ALA B 1 95 ? -1.15 10.195 -8.219 1 83.94 95 ALA B O 1
ATOM 2022 N N . ALA B 1 96 ? -1.062 9.031 -10.07 1 83.88 96 ALA B N 1
ATOM 2023 C CA . ALA B 1 96 ? -0.358 10.078 -10.805 1 83.88 96 ALA B CA 1
ATOM 2024 C C . ALA B 1 96 ? -1.273 11.273 -11.078 1 83.88 96 ALA B C 1
ATOM 2026 O O . ALA B 1 96 ? -0.803 12.359 -11.414 1 83.88 96 ALA B O 1
ATOM 2027 N N . SER B 1 97 ? -2.555 11.086 -10.867 1 82.94 97 SER B N 1
ATOM 2028 C CA . SER B 1 97 ? -3.525 12.125 -11.203 1 82.94 97 SER B CA 1
ATOM 2029 C C . SER B 1 97 ? -3.695 13.117 -10.055 1 82.94 97 SER B C 1
ATOM 2031 O O . SER B 1 97 ? -4.348 14.148 -10.219 1 82.94 97 SER B O 1
ATOM 2033 N N . ILE B 1 98 ? -3.09 12.766 -8.891 1 88.44 98 ILE B N 1
ATOM 2034 C CA . ILE B 1 98 ? -3.354 13.57 -7.703 1 88.44 98 ILE B CA 1
ATOM 2035 C C . ILE B 1 98 ? -2.045 13.859 -6.969 1 88.44 98 ILE B C 1
ATOM 2037 O O . ILE B 1 98 ? -1.229 12.953 -6.77 1 88.44 98 ILE B O 1
ATOM 2041 N N . GLY B 1 99 ? -1.848 15.102 -6.691 1 92.88 99 GLY B N 1
ATOM 2042 C CA . GLY B 1 99 ? -0.675 15.492 -5.922 1 92.88 99 GLY B CA 1
ATOM 2043 C C . GLY B 1 99 ? -0.875 15.367 -4.422 1 92.88 99 GLY B C 1
ATOM 2044 O O . GLY B 1 99 ? -2 15.188 -3.955 1 92.88 99 GLY B O 1
ATOM 2045 N N . TRP B 1 100 ? 0.154 15.562 -3.684 1 94.88 100 TRP B N 1
ATOM 2046 C CA . TRP B 1 100 ? 0.132 15.461 -2.229 1 94.88 100 TRP B CA 1
ATOM 2047 C C . TRP B 1 100 ? -0.839 16.469 -1.628 1 94.88 100 TRP B C 1
ATOM 2049 O O . TRP B 1 100 ? -1.587 16.156 -0.702 1 94.88 100 TRP B O 1
ATOM 2059 N N . LYS B 1 101 ? -0.894 17.656 -2.174 1 94.69 101 LYS B N 1
ATOM 2060 C CA . LYS B 1 101 ? -1.64 18.75 -1.568 1 94.69 101 LYS B CA 1
ATOM 2061 C C . LYS B 1 101 ? -3.096 18.75 -2.023 1 94.69 101 LYS B C 1
ATOM 2063 O O . LYS B 1 101 ? -3.902 19.547 -1.555 1 94.69 101 LYS B O 1
ATOM 2068 N N . ASP B 1 102 ? -3.357 17.781 -2.908 1 93.88 102 ASP B N 1
ATOM 2069 C CA . ASP B 1 102 ? -4.746 17.578 -3.316 1 93.88 102 ASP B CA 1
ATOM 2070 C C . ASP B 1 102 ? -5.461 16.609 -2.371 1 93.88 102 ASP B C 1
ATOM 2072 O O . ASP B 1 102 ? -6.652 16.344 -2.539 1 93.88 102 ASP B O 1
ATOM 2076 N N . VAL B 1 103 ? -4.746 16.156 -1.438 1 95.62 103 VAL B N 1
ATOM 2077 C CA . VAL B 1 103 ? -5.258 15.219 -0.45 1 95.62 103 VAL B CA 1
ATOM 2078 C C . VAL B 1 103 ? -5.113 15.805 0.951 1 95.62 103 VAL B C 1
ATOM 2080 O O . VAL B 1 103 ? -4.035 16.266 1.326 1 95.62 103 VAL B O 1
ATOM 2083 N N . MET B 1 104 ? -6.188 15.773 1.712 1 96.06 104 MET B N 1
ATOM 2084 C CA . MET B 1 104 ? -6.148 16.25 3.088 1 96.06 104 MET B CA 1
ATOM 2085 C C . MET B 1 104 ? -6.562 15.156 4.062 1 96.06 104 MET B C 1
ATOM 2087 O O . MET B 1 104 ? -7.566 14.477 3.844 1 96.06 104 MET B O 1
ATOM 2091 N N . VAL B 1 105 ? -5.793 14.969 5.066 1 96.81 105 VAL B N 1
ATOM 2092 C CA . VAL B 1 105 ? -6.156 14.102 6.184 1 96.81 105 VAL B CA 1
ATOM 2093 C C . VAL B 1 105 ? -6.777 14.93 7.305 1 96.81 105 VAL B C 1
ATOM 2095 O O . VAL B 1 105 ? -6.188 15.906 7.762 1 96.81 105 VAL B O 1
ATOM 2098 N N . ARG B 1 106 ? -7.934 14.531 7.75 1 92.5 106 ARG B N 1
ATOM 2099 C CA . ARG B 1 106 ? -8.57 15.234 8.859 1 92.5 106 ARG B CA 1
ATOM 2100 C C . ARG B 1 106 ? -9.328 14.258 9.766 1 92.5 106 ARG B C 1
ATOM 2102 O O . ARG B 1 106 ? -9.469 13.078 9.43 1 92.5 106 ARG B O 1
ATOM 2109 N N . VAL B 1 107 ? -9.586 14.688 11 1 86.44 107 VAL B N 1
ATOM 2110 C CA . VAL B 1 107 ? -10.445 13.914 11.898 1 86.44 107 VAL B CA 1
ATOM 2111 C C . VAL B 1 107 ? -11.906 14.242 11.617 1 86.44 107 VAL B C 1
ATOM 2113 O O . VAL B 1 107 ? -12.266 15.414 11.453 1 86.44 107 VAL B O 1
ATOM 2116 N N . GLN B 1 108 ? -12.695 13.148 11.406 1 76.12 108 GLN B N 1
ATOM 2117 C CA . GLN B 1 108 ? -14.102 13.32 11.062 1 76.12 108 GLN B CA 1
ATOM 2118 C C . GLN B 1 108 ? -14.797 14.242 12.062 1 76.12 108 GLN B C 1
ATOM 2120 O O . GLN B 1 108 ? -14.602 14.117 13.273 1 76.12 108 GLN B O 1
ATOM 2125 N N . GLU B 1 109 ? -15.328 15.344 11.508 1 61.88 109 GLU B N 1
ATOM 2126 C CA . GLU B 1 109 ? -16.094 16.281 12.336 1 61.88 109 GLU B CA 1
ATOM 2127 C C . GLU B 1 109 ? -17.484 15.734 12.641 1 61.88 109 GLU B C 1
ATOM 2129 O O . GLU B 1 109 ? -18.156 15.188 11.766 1 61.88 109 GLU B O 1
ATOM 2134 N N . ASP B 1 110 ? -17.734 14.875 13.484 1 54.69 110 ASP B N 1
ATOM 2135 C CA . ASP B 1 110 ? -19.109 14.414 13.664 1 54.69 110 ASP B CA 1
ATOM 2136 C C . ASP B 1 110 ? -20 15.539 14.203 1 54.69 110 ASP B C 1
ATOM 2138 O O . ASP B 1 110 ? -21.078 15.281 14.719 1 54.69 110 ASP B O 1
ATOM 2142 N N . GLY B 1 111 ? -19.891 16.703 13.672 1 51.12 111 GLY B N 1
ATOM 2143 C CA . GLY B 1 111 ? -20.859 17.75 13.977 1 51.12 111 GLY B CA 1
ATOM 2144 C C . GLY B 1 111 ? -21.297 17.75 15.422 1 51.12 111 GLY B C 1
ATOM 2145 O O . GLY B 1 111 ? -22.453 18.094 15.727 1 51.12 111 GLY B O 1
ATOM 2146 N N . GLY B 1 112 ? -20.547 17.406 16.297 1 51.69 112 GLY B N 1
ATOM 2147 C CA . GLY B 1 112 ? -20.953 17.531 17.688 1 51.69 112 GLY B CA 1
ATOM 2148 C C . GLY B 1 112 ? -21.672 16.297 18.219 1 51.69 112 GLY B C 1
ATOM 2149 O O . GLY B 1 112 ? -22.094 16.281 19.375 1 51.69 112 GLY B O 1
ATOM 2150 N N . LYS B 1 113 ? -22.141 15.516 17.297 1 51.91 113 LYS B N 1
ATOM 2151 C CA . LYS B 1 113 ? -23 14.469 17.828 1 51.91 113 LYS B CA 1
ATOM 2152 C C . LYS B 1 113 ? -22.203 13.453 18.641 1 51.91 113 LYS B C 1
ATOM 2154 O O . LYS B 1 113 ? -22.766 12.531 19.234 1 51.91 113 LYS B O 1
ATOM 2159 N N . PHE B 1 114 ? -20.906 13.227 18.234 1 50.75 114 PHE B N 1
ATOM 2160 C CA . PHE B 1 114 ? -20.234 12.258 19.078 1 50.75 114 PHE B CA 1
ATOM 2161 C C . PHE B 1 114 ? -19.828 12.898 20.406 1 50.75 114 PHE B C 1
ATOM 2163 O O . PHE B 1 114 ? -19.453 14.07 20.453 1 50.75 114 PHE B O 1
ATOM 2170 N N . GLY B 1 115 ? -20.375 12.539 21.5 1 48.16 115 GLY B N 1
ATOM 2171 C CA . GLY B 1 115 ? -20.094 13.016 22.844 1 48.16 115 GLY B CA 1
ATOM 2172 C C . GLY B 1 115 ? -18.625 13.188 23.125 1 48.16 115 GLY B C 1
ATOM 2173 O O . GLY B 1 115 ? -17.781 12.82 22.312 1 48.16 115 GLY B O 1
ATOM 2174 N N . GLU B 1 116 ? -18.172 13.773 24.25 1 47.38 116 GLU B N 1
ATOM 2175 C CA . GLU B 1 116 ? -16.891 13.852 24.938 1 47.38 116 GLU B CA 1
ATOM 2176 C C . GLU B 1 116 ? -16.266 12.469 25.078 1 47.38 116 GLU B C 1
ATOM 2178 O O . GLU B 1 116 ? -16.922 11.523 25.516 1 47.38 116 GLU B O 1
ATOM 2183 N N . GLY B 1 117 ? -15.078 12.07 24.453 1 51.06 117 GLY B N 1
ATOM 2184 C CA . GLY B 1 117 ? -14.391 10.797 24.641 1 51.06 117 GLY B CA 1
ATOM 2185 C C . GLY B 1 117 ? -14.391 9.93 23.391 1 51.06 117 GLY B C 1
ATOM 2186 O O . GLY B 1 117 ? -13.93 8.789 23.438 1 51.06 117 GLY B O 1
ATOM 2187 N N . VAL B 1 118 ? -15.344 10.211 22.531 1 50.69 118 VAL B N 1
ATOM 2188 C CA . VAL B 1 118 ? -15.43 9.242 21.453 1 50.69 118 VAL B CA 1
ATOM 2189 C C . VAL B 1 118 ? -14.273 9.445 20.469 1 50.69 118 VAL B C 1
ATOM 2191 O O . VAL B 1 118 ? -13.992 10.57 20.047 1 50.69 118 VAL B O 1
ATOM 2194 N N . SER B 1 119 ? -13.367 8.562 20.406 1 58.91 119 SER B N 1
ATOM 2195 C CA . SER B 1 119 ? -12.234 8.5 19.484 1 58.91 119 SER B CA 1
ATOM 2196 C C . SER B 1 119 ? -12.688 8.711 18.031 1 58.91 119 SER B C 1
ATOM 2198 O O . SER B 1 119 ? -13.625 8.062 17.562 1 58.91 119 SER B O 1
ATOM 2200 N N . ARG B 1 120 ? -12.383 9.867 17.5 1 68.06 120 ARG B N 1
ATOM 2201 C CA . ARG B 1 120 ? -12.789 10.242 16.141 1 68.06 120 ARG B CA 1
ATOM 2202 C C . ARG B 1 120 ? -11.93 9.547 15.102 1 68.06 120 ARG B C 1
ATOM 2204 O O . ARG B 1 120 ? -10.727 9.367 15.305 1 68.06 120 ARG B O 1
ATOM 2211 N N . ARG B 1 121 ? -12.648 9.023 14.055 1 84.62 121 ARG B N 1
ATOM 2212 C CA . ARG B 1 121 ? -12.023 8.297 12.953 1 84.62 121 ARG B CA 1
ATOM 2213 C C . ARG B 1 121 ? -11.383 9.266 11.961 1 84.62 121 ARG B C 1
ATOM 2215 O O . ARG B 1 121 ? -11.984 10.266 11.578 1 84.62 121 ARG B O 1
ATOM 2222 N N . PRO B 1 122 ? -10.195 9.07 11.719 1 91.44 122 PRO B N 1
ATOM 2223 C CA . PRO B 1 122 ? -9.609 9.875 10.648 1 91.44 122 PRO B CA 1
ATOM 2224 C C . PRO B 1 122 ? -10.258 9.609 9.289 1 91.44 122 PRO B C 1
ATOM 2226 O O . PRO B 1 122 ? -10.812 8.531 9.07 1 91.44 122 PRO B O 1
ATOM 2229 N N . GLU B 1 123 ? -10.219 10.633 8.359 1 95.19 123 GLU B N 1
ATOM 2230 C CA . GLU B 1 123 ? -10.719 10.492 7 1 95.19 123 GLU B CA 1
ATOM 2231 C C . GLU B 1 123 ? -9.852 11.242 6.004 1 95.19 123 GLU B C 1
ATOM 2233 O O . GLU B 1 123 ? -9.008 12.055 6.398 1 95.19 123 GLU B O 1
ATOM 2238 N N . ILE B 1 124 ? -10.023 10.906 4.754 1 95.38 124 ILE B N 1
ATOM 2239 C CA . ILE B 1 124 ? -9.383 11.586 3.633 1 95.38 124 ILE B CA 1
ATOM 2240 C C . ILE B 1 124 ? -10.383 12.531 2.967 1 95.38 124 ILE B C 1
ATOM 2242 O O . ILE B 1 124 ? -11.555 12.188 2.797 1 95.38 124 ILE B O 1
ATOM 2246 N N . VAL B 1 125 ? -9.93 13.68 2.609 1 94 125 VAL B N 1
ATOM 2247 C CA . VAL B 1 125 ? -10.68 14.547 1.702 1 94 125 VAL B CA 1
ATOM 2248 C C . VAL B 1 125 ? -9.859 14.797 0.438 1 94 125 VAL B C 1
ATOM 2250 O O . VAL B 1 125 ? -8.766 15.359 0.501 1 94 125 VAL B O 1
ATOM 2253 N N . TYR B 1 126 ? -10.352 14.289 -0.714 1 94 126 TYR B N 1
ATOM 2254 C CA . TYR B 1 126 ? -9.797 14.719 -1.996 1 94 126 TYR B CA 1
ATOM 2255 C C . TYR B 1 126 ? -10.25 16.125 -2.34 1 94 126 TYR B C 1
ATOM 2257 O O . TYR B 1 126 ? -11.453 16.391 -2.463 1 94 126 TYR B O 1
ATOM 2265 N N . LEU B 1 127 ? -9.32 17.016 -2.568 1 89.62 127 LEU B N 1
ATOM 2266 C CA . LEU B 1 127 ? -9.648 18.422 -2.766 1 89.62 127 LEU B CA 1
ATOM 2267 C C . LEU B 1 127 ? -9.914 18.703 -4.238 1 89.62 127 LEU B C 1
ATOM 2269 O O . LEU B 1 127 ? -9.352 18.047 -5.117 1 89.62 127 LEU B O 1
ATOM 2273 N N . GLY B 1 128 ? -11.18 19.344 -4.719 1 72.06 128 GLY B N 1
ATOM 2274 C CA . GLY B 1 128 ? -11.93 19.672 -5.922 1 72.06 128 GLY B CA 1
ATOM 2275 C C . GLY B 1 128 ? -11.094 19.594 -7.184 1 72.06 128 GLY B C 1
ATOM 2276 O O . GLY B 1 128 ? -11.523 19.031 -8.188 1 72.06 128 GLY B O 1
ATOM 2277 N N . ASN B 1 129 ? -10.031 20.25 -7.359 1 59.84 129 ASN B N 1
ATOM 2278 C CA . ASN B 1 129 ? -9.453 20.281 -8.695 1 59.84 129 ASN B CA 1
ATOM 2279 C C . ASN B 1 129 ? -8.898 18.906 -9.086 1 59.84 129 ASN B C 1
ATOM 2281 O O . ASN B 1 129 ? -8.5 18.703 -10.234 1 59.84 129 ASN B O 1
ATOM 2285 N N . ALA B 1 130 ? -8.883 18.047 -8.156 1 53.5 130 ALA B N 1
ATOM 2286 C CA . ALA B 1 130 ? -8.109 16.828 -8.391 1 53.5 130 ALA B CA 1
ATOM 2287 C C . ALA B 1 130 ? -8.953 15.773 -9.094 1 53.5 130 ALA B C 1
ATOM 2289 O O . ALA B 1 130 ? -8.414 14.867 -9.734 1 53.5 130 ALA B O 1
ATOM 2290 N N . LEU B 1 131 ? -10.289 15.789 -8.758 1 54.44 131 LEU B N 1
ATOM 2291 C CA . LEU B 1 131 ? -11.164 14.828 -9.422 1 54.44 131 LEU B CA 1
ATOM 2292 C C . LEU B 1 131 ? -12.039 15.516 -10.469 1 54.44 131 LEU B C 1
ATOM 2294 O O . LEU B 1 131 ? -12.352 16.703 -10.336 1 54.44 131 LEU B O 1
ATOM 2298 N N . ASP B 1 132 ? -11.797 15.328 -11.734 1 49.59 132 ASP B N 1
ATOM 2299 C CA . ASP B 1 132 ? -12.492 15.953 -12.852 1 49.59 132 ASP B CA 1
ATOM 2300 C C . ASP B 1 132 ? -13.891 16.422 -12.445 1 49.59 132 ASP B C 1
ATOM 2302 O O . ASP B 1 132 ? -14.609 17.016 -13.242 1 49.59 132 ASP B O 1
ATOM 2306 N N . GLY B 1 133 ? -14.398 15.898 -11.367 1 49.06 133 GLY B N 1
ATOM 2307 C CA . GLY B 1 133 ? -15.789 16.297 -11.227 1 49.06 133 GLY B CA 1
ATOM 2308 C C . GLY B 1 133 ? -15.969 17.562 -10.414 1 49.06 133 GLY B C 1
ATOM 2309 O O . GLY B 1 133 ? -15 18.094 -9.859 1 49.06 133 GLY B O 1
ATOM 2310 N N . ASP B 1 134 ? -17.125 18.266 -10.594 1 47.16 134 ASP B N 1
ATOM 2311 C CA . ASP B 1 134 ? -17.719 19.547 -10.195 1 47.16 134 ASP B CA 1
ATOM 2312 C C . ASP B 1 134 ? -17.781 19.672 -8.68 1 47.16 134 ASP B C 1
ATOM 2314 O O . ASP B 1 134 ? -18.547 20.484 -8.148 1 47.16 134 ASP B O 1
ATOM 2318 N N . ALA B 1 135 ? -17.172 18.719 -7.938 1 53.34 135 ALA B N 1
ATOM 2319 C CA . ALA B 1 135 ? -17.594 19.016 -6.57 1 53.34 135 ALA B CA 1
ATOM 2320 C C . ALA B 1 135 ? -16.719 20.109 -5.957 1 53.34 135 ALA B C 1
ATOM 2322 O O . ALA B 1 135 ? -15.516 19.922 -5.785 1 53.34 135 ALA B O 1
ATOM 2323 N N . ASP B 1 136 ? -17.141 21.25 -5.875 1 58.41 136 ASP B N 1
ATOM 2324 C CA . ASP B 1 136 ? -16.562 22.438 -5.25 1 58.41 136 ASP B CA 1
ATOM 2325 C C . ASP B 1 136 ? -16.031 22.109 -3.855 1 58.41 136 ASP B C 1
ATOM 2327 O O . ASP B 1 136 ? -15.031 22.688 -3.416 1 58.41 136 ASP B O 1
ATOM 2331 N N . ASP B 1 137 ? -16.641 21 -3.176 1 71.12 137 ASP B N 1
ATOM 2332 C CA . ASP B 1 137 ? -16.328 20.875 -1.755 1 71.12 137 ASP B CA 1
ATOM 2333 C C . ASP B 1 137 ? -15.438 19.656 -1.496 1 71.12 137 ASP B C 1
ATOM 2335 O O . ASP B 1 137 ? -15.117 19.359 -0.346 1 71.12 137 ASP B O 1
ATOM 2339 N N . GLY B 1 138 ? -14.938 18.969 -2.414 1 85.88 138 GLY B N 1
ATOM 2340 C CA . GLY B 1 138 ? -14.062 17.812 -2.227 1 85.88 138 GLY B CA 1
ATOM 2341 C C . GLY B 1 138 ? -14.82 16.516 -2.021 1 85.88 138 GLY B C 1
ATOM 2342 O O . GLY B 1 138 ? -16.047 16.516 -1.978 1 85.88 138 GLY B O 1
ATOM 2343 N N . ARG B 1 139 ? -14.18 15.352 -2.078 1 90.31 139 ARG B N 1
ATOM 2344 C CA . ARG B 1 139 ? -14.758 14.031 -1.893 1 90.31 139 ARG B CA 1
ATOM 2345 C C . ARG B 1 139 ? -14.109 13.305 -0.715 1 90.31 139 ARG B C 1
ATOM 2347 O O . ARG B 1 139 ? -12.883 13.266 -0.604 1 90.31 139 ARG B O 1
ATOM 2354 N N . VAL B 1 140 ? -14.977 12.742 0.124 1 92.75 140 VAL 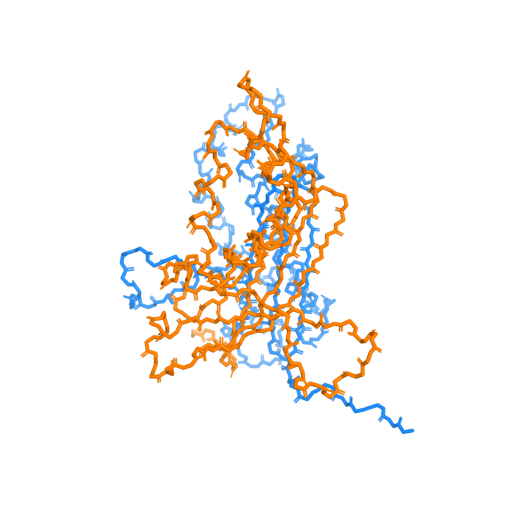B N 1
ATOM 2355 C CA . VAL B 1 140 ? -14.484 12.094 1.333 1 92.75 140 VAL B CA 1
ATOM 2356 C C . VAL B 1 140 ? -14.203 10.617 1.046 1 92.75 140 VAL B C 1
ATOM 2358 O O . VAL B 1 140 ? -14.938 9.977 0.285 1 92.75 140 VAL B O 1
ATOM 2361 N N . ALA B 1 141 ? -13.133 10.148 1.592 1 94.88 141 ALA B N 1
ATOM 2362 C CA . ALA B 1 141 ? -12.789 8.727 1.589 1 94.88 141 ALA B CA 1
ATOM 2363 C C . ALA B 1 141 ? -12.531 8.219 3.004 1 94.88 141 ALA B C 1
ATOM 2365 O O . ALA B 1 141 ? -12.281 9.016 3.916 1 94.88 141 ALA B O 1
ATOM 2366 N N . LYS B 1 142 ? -12.672 6.895 3.203 1 95.25 142 LYS B N 1
ATOM 2367 C CA . LYS B 1 142 ? -12.469 6.273 4.508 1 95.25 142 LYS B CA 1
ATOM 2368 C C . LYS B 1 142 ? -11 5.941 4.738 1 95.25 142 LYS B C 1
ATOM 2370 O O . LYS B 1 142 ? -10.32 5.426 3.846 1 95.25 142 LYS B O 1
ATOM 2375 N N . LEU B 1 143 ? -10.547 6.289 5.949 1 96.75 143 LEU B N 1
ATOM 2376 C CA . LEU B 1 143 ? -9.133 6.125 6.285 1 96.75 143 LEU B CA 1
ATOM 2377 C C . LEU B 1 143 ? -8.977 5.383 7.609 1 96.75 143 LEU B C 1
ATOM 2379 O O . LEU B 1 143 ? -9.703 5.652 8.57 1 96.75 143 LEU B O 1
ATOM 2383 N N . SER B 1 144 ? -8.055 4.43 7.66 1 96.5 144 SER B N 1
ATOM 2384 C CA . SER B 1 144 ? -7.555 3.816 8.891 1 96.5 144 SER B CA 1
ATOM 2385 C C . SER B 1 144 ? -6.031 3.881 8.961 1 96.5 144 SER B C 1
ATOM 2387 O O . SER B 1 144 ? -5.344 3.578 7.984 1 96.5 144 SER B O 1
ATOM 2389 N N . ILE B 1 145 ? -5.559 4.324 10.102 1 95.56 145 ILE B N 1
ATOM 2390 C CA . ILE B 1 145 ? -4.121 4.41 10.328 1 95.56 145 ILE B CA 1
ATOM 2391 C C . ILE B 1 145 ? -3.75 3.607 11.57 1 95.56 145 ILE B C 1
ATOM 2393 O O . ILE B 1 145 ? -4.484 3.613 12.562 1 95.56 145 ILE B O 1
ATOM 2397 N N . SER B 1 146 ? -2.645 2.906 11.516 1 94.81 146 SER B N 1
ATOM 2398 C CA . SER B 1 146 ? -2.098 2.162 12.648 1 94.81 146 SER B CA 1
ATOM 2399 C C . SER B 1 146 ? -0.581 2.297 12.719 1 94.81 146 SER B C 1
ATOM 2401 O O . SER B 1 146 ? 0.075 2.51 11.695 1 94.81 146 SER B O 1
ATOM 2403 N N . HIS B 1 147 ? -0.085 2.273 13.867 1 93.12 147 HIS B N 1
ATOM 2404 C CA . HIS B 1 147 ? 1.363 2.27 14.031 1 93.12 147 HIS B CA 1
ATOM 2405 C C . HIS B 1 147 ? 1.783 1.379 15.195 1 93.12 147 HIS B C 1
ATOM 2407 O O . HIS B 1 147 ? 1.086 1.309 16.219 1 93.12 147 HIS B O 1
ATOM 2413 N N . ASP B 1 148 ? 2.848 0.622 14.961 1 91.81 148 ASP B N 1
ATOM 2414 C CA . ASP B 1 148 ? 3.469 -0.232 15.969 1 91.81 148 ASP B CA 1
ATOM 2415 C C . ASP B 1 148 ? 4.969 -0.376 15.727 1 91.81 148 ASP B C 1
ATOM 2417 O O . ASP B 1 148 ? 5.391 -0.716 14.617 1 91.81 148 ASP B O 1
ATOM 2421 N N . GLY B 1 149 ? 5.711 -0.145 16.797 1 94.12 149 GLY B N 1
ATOM 2422 C CA . GLY B 1 149 ? 7.156 -0.196 16.625 1 94.12 149 GLY B CA 1
ATOM 2423 C C . GLY B 1 149 ? 7.676 0.83 15.641 1 94.12 149 GLY B C 1
ATOM 2424 O O . GLY B 1 149 ? 7.406 2.025 15.781 1 94.12 149 GLY B O 1
ATOM 2425 N N . GLU B 1 150 ? 8.312 0.286 14.539 1 96.88 150 GLU B N 1
ATOM 2426 C CA . GLU B 1 150 ? 8.984 1.19 13.617 1 96.88 150 GLU B CA 1
ATOM 2427 C C . GLU B 1 150 ? 8.188 1.371 12.328 1 96.88 150 GLU B C 1
ATOM 2429 O O . GLU B 1 150 ? 8.719 1.831 11.32 1 96.88 150 GLU B O 1
ATOM 2434 N N . TYR B 1 151 ? 6.871 1.029 12.414 1 97.81 151 TYR B N 1
ATOM 2435 C CA . TYR B 1 151 ? 6.125 1.089 11.156 1 97.81 151 TYR B CA 1
ATOM 2436 C C . TYR B 1 151 ? 4.785 1.789 11.359 1 97.81 151 TYR B C 1
ATOM 2438 O O . TYR B 1 151 ? 4.184 1.702 12.43 1 97.81 151 TYR B O 1
ATOM 2446 N N . VAL B 1 152 ? 4.402 2.443 10.32 1 97.69 152 VAL B N 1
ATOM 2447 C CA . VAL B 1 152 ? 3.051 2.975 10.18 1 97.69 152 VAL B CA 1
ATOM 2448 C C . VAL B 1 152 ? 2.383 2.369 8.945 1 97.69 152 VAL B C 1
ATOM 2450 O O . VAL B 1 152 ? 3.023 2.197 7.91 1 97.69 152 VAL B O 1
ATOM 2453 N N . VAL B 1 153 ? 1.121 2.047 9.047 1 97.94 153 VAL B N 1
ATOM 2454 C CA . VAL B 1 153 ? 0.36 1.563 7.902 1 97.94 153 VAL B CA 1
ATOM 2455 C C . VAL B 1 153 ? -0.949 2.342 7.785 1 97.94 153 VAL B C 1
ATOM 2457 O O . VAL B 1 153 ? -1.556 2.703 8.797 1 97.94 153 VAL B O 1
ATOM 2460 N N . ALA B 1 154 ? -1.312 2.637 6.633 1 98.38 154 ALA B N 1
ATOM 2461 C CA . ALA B 1 154 ? -2.586 3.293 6.355 1 98.38 154 ALA B CA 1
ATOM 2462 C C . ALA B 1 154 ? -3.352 2.562 5.254 1 98.38 154 ALA B C 1
ATOM 2464 O O . ALA B 1 154 ? -2.75 2.008 4.332 1 98.38 154 ALA B O 1
ATOM 2465 N N . THR B 1 155 ? -4.637 2.539 5.305 1 98.31 155 THR B N 1
ATOM 2466 C CA . THR B 1 155 ? -5.523 1.995 4.281 1 98.31 155 THR B CA 1
ATOM 2467 C C . THR B 1 155 ? -6.668 2.961 3.986 1 98.31 155 THR B C 1
ATOM 2469 O O . THR B 1 155 ? -7.246 3.541 4.906 1 98.31 155 THR B O 1
ATOM 2472 N N . VAL B 1 156 ? -6.984 3.102 2.691 1 97.56 156 VAL B N 1
ATOM 2473 C CA . VAL B 1 156 ? -8.016 4.035 2.252 1 97.56 156 VAL B CA 1
ATOM 2474 C C . VAL B 1 156 ? -9.016 3.314 1.351 1 97.56 156 VAL B C 1
ATOM 2476 O O . VAL B 1 156 ? -8.625 2.537 0.476 1 97.56 156 VAL B O 1
ATOM 2479 N N . LEU B 1 157 ? -10.25 3.461 1.606 1 96.94 157 LEU B N 1
ATOM 2480 C CA . LEU B 1 157 ? -11.344 3.08 0.719 1 96.94 157 LEU B CA 1
ATOM 2481 C C . LEU B 1 157 ? -11.984 4.309 0.085 1 96.94 157 LEU B C 1
ATOM 2483 O O . LEU B 1 157 ? -12.492 5.184 0.791 1 96.94 157 LEU B O 1
ATOM 2487 N N . ALA B 1 158 ? -11.953 4.375 -1.252 1 94.75 158 ALA B N 1
ATOM 2488 C CA . ALA B 1 158 ? -12.43 5.566 -1.948 1 94.75 158 ALA B CA 1
ATOM 2489 C C . ALA B 1 158 ? -13.453 5.199 -3.023 1 94.75 158 ALA B C 1
ATOM 2491 O O . ALA B 1 158 ? -13.391 4.109 -3.598 1 94.75 158 ALA B O 1
ATOM 2492 N N . ALA B 1 159 ? -14.297 6.164 -3.252 1 91 159 ALA B N 1
ATOM 2493 C CA . ALA B 1 159 ? -15.211 6.012 -4.379 1 91 159 ALA B CA 1
ATOM 2494 C C . ALA B 1 159 ? -14.484 6.172 -5.707 1 91 159 ALA B C 1
ATOM 2496 O O . ALA B 1 159 ? -13.523 6.938 -5.809 1 91 159 ALA B O 1
ATOM 2497 N N . GLY B 1 160 ? -14.781 5.324 -6.699 1 80.69 160 GLY B N 1
ATOM 2498 C CA . GLY B 1 160 ? -14.148 5.324 -8.008 1 80.69 160 GLY B CA 1
ATOM 2499 C C . GLY B 1 160 ? -14.805 6.285 -8.984 1 80.69 160 GLY B C 1
ATOM 2500 O O . GLY B 1 160 ? -15.898 6.797 -8.719 1 80.69 160 GLY B O 1
#

Nearest PDB structures (foldseek):
  7b4s-assembly1_A  TM=6.400E-01  e=1.670E-02  Mycobacteroides abscessus ATCC 19977
  5iri-assembly2_B  TM=4.675E-01  e=8.881E-01  Mus musculus
  2qpv-assembly1_A  TM=3.294E-01  e=6.446E-01  Agrobacterium fabrum str. C58
  5zo1-assembly1_A  TM=2.849E-01  e=5.013E+00  Mus musculus
  4qjl-assembly1_A  TM=6.118E-01  e=3.409E-02  Mycobacterium ulcerans Agy99

Organism: Penicillium expansum (NCBI:txid27334)

pLDDT: mean 87.54, std 14.95, range [40.41, 98.56]

Radius of gyration: 21.98 Å; Cα contacts (8 Å, |Δi|>4): 593; chains: 2; bounding box: 61×54×49 Å